Protein AF-A0A0L0FPA8-F1 (afdb_monomer)

Secondary structure (DSSP, 8-state):
---HHHHHHHHHHHHHHH--STTHHHHHHHHHHHHHHHHHHHHHHHTT---HHHHHHTTSS-HHHHHHHHH--S-HHHHHHHHHHHHHHHHHHHHHTT-TT----HHHHHHHHHHHHHHHHHHHHHHHSPPPHHHHHHHHHHHHHHHHHHHHHGGG--S-TTSHHHHHHHHHHHHHHHHHHHHHHHHHH-TTSSSTTS--HHHHHHHHHHHHHHHHSGGG-GGG------SS-HHHHHHH-HHHHHHHHHHHHHHHHHHHGGG----HHHHTTSSHHHHHHHTTT--THHHHHHHHHHTS--PPPTTS-TTSS-----------PPPPP--PPP---------

Structure (mmCIF, N/CA/C/O backbone):
data_AF-A0A0L0FPA8-F1
#
_entry.id   AF-A0A0L0FPA8-F1
#
loop_
_atom_site.group_PDB
_atom_site.id
_atom_site.type_symbol
_atom_site.label_atom_id
_atom_site.label_alt_id
_atom_site.label_comp_id
_atom_site.label_asym_id
_atom_site.label_entity_id
_atom_site.label_seq_id
_atom_site.pdbx_PDB_ins_code
_atom_site.Cartn_x
_atom_site.Cartn_y
_atom_site.Cartn_z
_atom_site.occupancy
_atom_site.B_iso_or_equiv
_atom_site.auth_seq_id
_atom_site.auth_comp_id
_atom_site.auth_asym_id
_atom_site.auth_atom_id
_atom_site.pdbx_PDB_model_num
ATOM 1 N N . MET A 1 1 ? 8.317 3.347 2.976 1.00 49.97 1 MET A N 1
ATOM 2 C CA . MET A 1 1 ? 6.950 3.701 2.519 1.00 49.97 1 MET A CA 1
ATOM 3 C C . MET A 1 1 ? 5.933 2.560 2.682 1.00 49.97 1 MET A C 1
ATOM 5 O O . MET A 1 1 ? 4.749 2.847 2.757 1.00 49.97 1 MET A O 1
ATOM 9 N N . ILE A 1 2 ? 6.355 1.293 2.825 1.00 58.88 2 ILE A N 1
ATOM 10 C CA . ILE A 1 2 ? 5.462 0.113 2.767 1.00 58.88 2 ILE A CA 1
ATOM 11 C C . ILE A 1 2 ? 5.045 -0.418 4.158 1.00 58.88 2 ILE A C 1
ATOM 13 O O . ILE A 1 2 ? 4.748 -1.592 4.326 1.00 58.88 2 ILE A O 1
ATOM 17 N N . SER A 1 3 ? 5.007 0.425 5.194 1.00 83.12 3 SER A N 1
ATOM 18 C CA . SER A 1 3 ? 4.620 -0.032 6.542 1.00 83.12 3 SER A CA 1
ATOM 19 C C . SER A 1 3 ? 3.149 0.218 6.887 1.00 83.12 3 SER A C 1
ATOM 21 O O . SER A 1 3 ? 2.840 0.382 8.062 1.00 83.12 3 SER A O 1
ATOM 23 N N . MET A 1 4 ? 2.232 0.267 5.905 1.00 92.88 4 MET A N 1
ATOM 24 C CA . MET A 1 4 ? 0.793 0.350 6.224 1.00 92.88 4 MET A CA 1
ATOM 25 C C . MET A 1 4 ? 0.360 -0.854 7.064 1.00 92.88 4 MET A C 1
ATOM 27 O O . MET A 1 4 ? -0.227 -0.654 8.122 1.00 92.88 4 MET A O 1
ATOM 31 N N . GLY A 1 5 ? 0.761 -2.070 6.670 1.00 93.62 5 GLY A N 1
ATOM 32 C CA . GLY A 1 5 ? 0.460 -3.282 7.436 1.00 93.62 5 GLY A CA 1
ATOM 33 C C . GLY A 1 5 ? 1.015 -3.244 8.862 1.00 93.62 5 GLY A C 1
ATOM 34 O O . GLY A 1 5 ? 0.281 -3.481 9.813 1.00 93.62 5 GLY A O 1
ATOM 35 N N . GLY A 1 6 ? 2.266 -2.804 9.036 1.00 95.44 6 GLY A N 1
ATOM 36 C CA . GLY A 1 6 ? 2.850 -2.597 10.368 1.00 95.44 6 GLY A CA 1
ATOM 37 C C . GLY A 1 6 ? 2.068 -1.593 11.225 1.00 95.44 6 GLY A C 1
ATOM 38 O O . GLY A 1 6 ? 1.882 -1.813 12.416 1.00 95.44 6 GLY A O 1
ATOM 39 N N . THR A 1 7 ? 1.548 -0.513 10.631 1.00 96.31 7 THR A N 1
ATOM 40 C CA . THR A 1 7 ? 0.701 0.441 11.362 1.00 96.31 7 THR A CA 1
ATOM 41 C C . THR A 1 7 ? -0.650 -0.170 11.752 1.00 96.31 7 THR A C 1
ATOM 43 O O . THR A 1 7 ? -1.080 0.055 12.877 1.00 96.31 7 THR A O 1
ATOM 46 N N . VAL A 1 8 ? -1.284 -0.989 10.900 1.00 96.94 8 VAL A N 1
ATOM 47 C CA . VAL A 1 8 ? -2.518 -1.725 11.261 1.00 96.94 8 VAL A CA 1
ATOM 48 C C . VAL A 1 8 ? -2.277 -2.664 12.439 1.00 96.94 8 VAL A C 1
ATOM 50 O O . VAL A 1 8 ? -3.069 -2.691 13.379 1.00 96.94 8 VAL A O 1
ATOM 53 N N . ILE A 1 9 ? -1.171 -3.406 12.408 1.00 96.56 9 ILE A N 1
ATOM 54 C CA . ILE A 1 9 ? -0.771 -4.329 13.475 1.00 96.56 9 ILE A CA 1
ATOM 55 C C . ILE A 1 9 ? -0.576 -3.565 14.786 1.00 96.56 9 ILE A C 1
ATOM 57 O O . ILE A 1 9 ? -1.115 -3.968 15.811 1.00 96.56 9 ILE A O 1
ATOM 61 N N . ASN A 1 10 ? 0.118 -2.426 14.750 1.00 95.75 10 ASN A N 1
ATOM 62 C CA . ASN A 1 10 ? 0.335 -1.603 15.938 1.00 95.75 10 ASN A CA 1
ATOM 63 C C . ASN A 1 10 ? -0.971 -1.017 16.492 1.00 95.75 10 ASN A C 1
ATOM 65 O O . ASN A 1 10 ? -1.177 -1.072 17.699 1.00 95.75 10 ASN A O 1
ATOM 69 N N . ILE A 1 11 ? -1.862 -0.510 15.629 1.00 96.06 11 ILE A N 1
ATOM 70 C CA . ILE A 1 11 ? -3.200 -0.043 16.037 1.00 96.06 11 ILE A CA 1
ATOM 71 C C . ILE A 1 11 ? -3.960 -1.185 16.714 1.00 96.06 11 ILE A C 1
ATOM 73 O O . ILE A 1 11 ? -4.499 -1.009 17.800 1.00 96.06 11 ILE A O 1
ATOM 77 N N . THR A 1 12 ? -3.961 -2.370 16.101 1.00 95.81 12 THR A N 1
ATOM 78 C CA . THR A 1 12 ? -4.667 -3.546 16.625 1.00 95.81 12 THR A CA 1
ATOM 79 C C . THR A 1 12 ? -4.128 -3.947 17.998 1.00 95.81 12 THR A C 1
ATOM 81 O O . THR A 1 12 ? -4.903 -4.096 18.939 1.00 95.81 12 THR A O 1
ATOM 84 N N . SER A 1 13 ? -2.804 -4.050 18.141 1.00 94.00 13 SER A N 1
ATOM 85 C CA . SER A 1 13 ? -2.144 -4.348 19.416 1.00 94.00 13 SER A CA 1
ATOM 86 C C . SER A 1 13 ? -2.478 -3.319 20.494 1.00 94.00 13 SER A C 1
ATOM 88 O O . SER A 1 13 ? -2.768 -3.693 21.630 1.00 94.00 13 SER A O 1
ATOM 90 N N . LEU A 1 14 ? -2.480 -2.030 20.140 1.00 93.31 14 LEU A N 1
ATOM 91 C CA . LEU A 1 14 ? -2.797 -0.952 21.070 1.00 93.31 14 LEU A CA 1
ATOM 92 C C . LEU A 1 14 ? -4.265 -1.012 21.511 1.00 93.31 14 LEU A C 1
ATOM 94 O O . LEU A 1 14 ? -4.542 -0.914 22.702 1.00 93.31 14 LEU A O 1
ATOM 98 N N . CYS A 1 15 ? -5.202 -1.263 20.593 1.00 93.19 15 CYS A N 1
ATOM 99 C CA . CYS A 1 15 ? -6.617 -1.446 20.922 1.00 93.19 15 CYS A CA 1
ATOM 100 C C . CYS A 1 15 ? -6.850 -2.665 21.825 1.00 93.19 15 CYS A C 1
ATOM 102 O O . CYS A 1 15 ? -7.595 -2.567 22.794 1.00 93.19 15 CYS A O 1
ATOM 104 N N . VAL A 1 16 ? -6.192 -3.798 21.559 1.00 92.56 16 VAL A N 1
ATOM 105 C CA . VAL A 1 16 ? -6.283 -4.999 22.413 1.00 92.56 16 VAL A CA 1
ATOM 106 C C . VAL A 1 16 ? -5.724 -4.730 23.816 1.00 92.56 16 VAL A C 1
ATOM 108 O O . VAL A 1 16 ? -6.258 -5.227 24.805 1.00 92.56 16 VAL A O 1
ATOM 111 N N . ALA A 1 17 ? -4.665 -3.927 23.935 1.00 89.56 17 ALA A N 1
ATOM 112 C CA . ALA A 1 17 ? -4.074 -3.592 25.228 1.00 89.56 17 ALA A CA 1
ATOM 113 C C . ALA A 1 17 ? -4.899 -2.566 26.027 1.00 89.56 17 ALA A C 1
ATOM 115 O O . ALA A 1 17 ? -4.977 -2.668 27.255 1.00 89.56 17 ALA A O 1
ATOM 116 N N . THR A 1 18 ? -5.499 -1.587 25.344 1.00 88.69 18 THR A N 1
ATOM 117 C CA . THR A 1 18 ? -6.143 -0.424 25.975 1.00 88.69 18 THR A CA 1
ATOM 118 C C . THR A 1 18 ? -7.647 -0.587 26.170 1.00 88.69 18 THR A C 1
ATOM 120 O O . THR A 1 18 ? -8.176 -0.104 27.170 1.00 88.69 18 THR A O 1
ATOM 123 N N . PHE A 1 19 ? -8.360 -1.277 25.274 1.00 90.00 19 PHE A N 1
ATOM 124 C CA . PHE A 1 19 ? -9.811 -1.420 25.389 1.00 90.00 19 PHE A CA 1
ATOM 125 C C . PHE A 1 19 ? -10.193 -2.312 26.583 1.00 90.00 19 PHE A C 1
ATOM 127 O O . PHE A 1 19 ? -9.605 -3.363 26.838 1.00 90.00 19 PHE A O 1
ATOM 134 N N . ARG A 1 20 ? -11.211 -1.879 27.333 1.00 87.25 20 ARG A N 1
ATOM 135 C CA . ARG A 1 20 ? -11.719 -2.504 28.567 1.00 87.25 20 ARG A CA 1
ATOM 136 C C . ARG A 1 20 ? -13.235 -2.678 28.493 1.00 87.25 20 ARG A C 1
ATOM 138 O O . ARG A 1 20 ? -13.907 -2.012 27.711 1.00 87.25 20 ARG A O 1
ATOM 145 N N . GLY A 1 21 ? -13.763 -3.583 29.312 1.00 87.62 21 GLY A N 1
ATOM 146 C CA . GLY A 1 21 ? -15.192 -3.884 29.387 1.00 87.62 21 GLY A CA 1
ATOM 147 C C . GLY A 1 21 ? -15.636 -5.063 28.508 1.00 87.62 21 GLY A C 1
ATOM 148 O O . GLY A 1 21 ? -14.842 -5.634 27.757 1.00 87.62 21 GLY A O 1
ATOM 149 N N . PRO A 1 22 ? -16.925 -5.444 28.582 1.00 88.88 22 PRO A N 1
ATOM 150 C CA . PRO A 1 22 ? -17.447 -6.654 27.937 1.00 88.88 22 PRO A CA 1
ATOM 151 C C . PRO A 1 22 ? -17.393 -6.600 26.403 1.00 88.88 22 PRO A C 1
ATOM 153 O O . PRO A 1 22 ? -17.377 -7.637 25.747 1.00 88.88 22 PRO A O 1
ATOM 156 N N . LYS A 1 23 ? -17.343 -5.394 25.822 1.00 92.75 23 LYS A N 1
ATOM 157 C CA . LYS A 1 23 ? -17.288 -5.167 24.371 1.00 92.75 23 LYS A CA 1
ATOM 158 C C . LYS A 1 23 ? -15.877 -4.897 23.837 1.00 92.75 23 LYS A C 1
ATOM 160 O O . LYS A 1 23 ? -15.725 -4.744 22.628 1.00 92.75 23 LYS A O 1
ATOM 165 N N . ALA A 1 24 ? -14.850 -4.872 24.692 1.00 90.50 24 ALA A N 1
ATOM 166 C CA . ALA A 1 24 ? -13.485 -4.505 24.305 1.00 90.50 24 ALA A CA 1
ATOM 167 C C . ALA A 1 24 ? -12.956 -5.327 23.124 1.00 90.50 24 ALA A C 1
ATOM 169 O O . ALA A 1 24 ? -12.483 -4.764 22.139 1.00 90.50 24 ALA A O 1
ATOM 170 N N . ASN A 1 25 ? -13.111 -6.653 23.188 1.00 91.75 25 ASN A N 1
ATOM 171 C CA . ASN A 1 25 ? -12.638 -7.541 22.129 1.00 91.75 25 ASN A CA 1
ATOM 172 C C . ASN A 1 25 ? -13.378 -7.288 20.803 1.00 91.75 25 ASN A C 1
ATOM 174 O O . ASN A 1 25 ? -12.763 -7.187 19.746 1.00 91.75 25 ASN A O 1
ATOM 178 N N . ALA A 1 26 ? -14.698 -7.082 20.855 1.00 94.62 26 ALA A N 1
ATOM 179 C CA . ALA A 1 26 ? -15.481 -6.761 19.664 1.00 94.62 26 ALA A CA 1
ATOM 180 C C . ALA A 1 26 ? -15.024 -5.440 19.015 1.00 94.62 26 ALA A C 1
ATOM 182 O O . ALA A 1 26 ? -14.909 -5.370 17.792 1.00 94.62 26 ALA A O 1
ATOM 183 N N . ARG A 1 27 ? -14.703 -4.415 19.819 1.00 95.31 27 ARG A N 1
ATOM 184 C CA . ARG A 1 27 ? -14.172 -3.130 19.332 1.00 95.31 27 ARG A CA 1
ATOM 185 C C . ARG A 1 27 ? -12.763 -3.258 18.764 1.00 95.31 27 ARG A C 1
ATOM 187 O O . ARG A 1 27 ? -1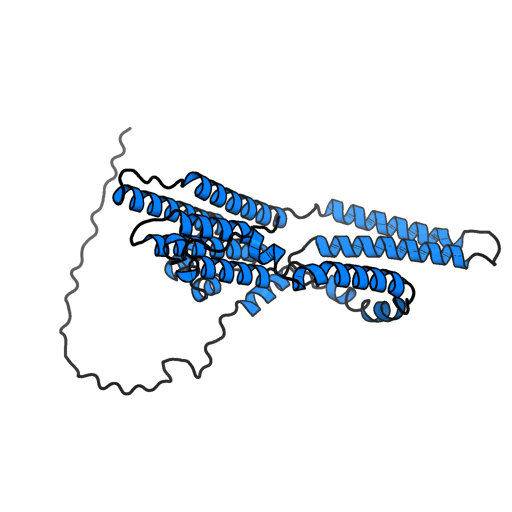2.489 -2.700 17.706 1.00 95.31 27 ARG A O 1
ATOM 194 N N . ALA A 1 28 ? -11.887 -4.025 19.409 1.00 94.88 28 ALA A N 1
ATOM 195 C CA . ALA A 1 28 ? -10.542 -4.284 18.901 1.00 94.88 28 ALA A CA 1
ATOM 196 C C . ALA A 1 28 ? -10.584 -5.053 17.567 1.00 94.88 28 ALA A C 1
ATOM 198 O O . ALA A 1 28 ? -9.903 -4.681 16.613 1.00 94.88 28 ALA A O 1
ATOM 199 N N . MET A 1 29 ? -11.460 -6.056 17.458 1.00 95.94 29 MET A N 1
ATOM 200 C CA . MET A 1 29 ? -11.703 -6.784 16.212 1.00 95.94 29 MET A CA 1
ATOM 201 C C . MET A 1 29 ? -12.271 -5.866 15.122 1.00 95.94 29 MET A C 1
ATOM 203 O O . MET A 1 29 ? -11.854 -5.941 13.969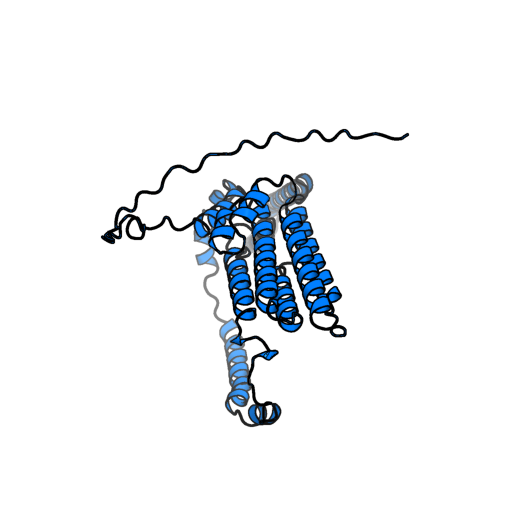 1.00 95.94 29 MET A O 1
ATOM 207 N N . GLN A 1 30 ? -13.197 -4.965 15.467 1.00 97.19 30 GLN A N 1
ATOM 208 C CA . GLN A 1 30 ? -13.737 -3.968 14.538 1.00 97.19 30 GLN A CA 1
ATOM 209 C C . GLN A 1 30 ? -12.640 -3.014 14.026 1.00 97.19 30 GLN A C 1
ATOM 211 O O . GLN A 1 30 ? -12.562 -2.761 12.824 1.00 97.19 30 GLN A O 1
ATOM 216 N N . MET A 1 31 ? -11.735 -2.568 14.903 1.00 97.44 31 MET A N 1
ATOM 217 C CA . MET A 1 31 ? -10.560 -1.771 14.527 1.00 97.44 31 MET A CA 1
ATOM 218 C C . MET A 1 31 ? -9.627 -2.528 13.576 1.00 97.44 31 MET A C 1
ATOM 220 O O . MET A 1 31 ? -9.222 -1.984 12.546 1.00 97.44 31 MET A O 1
ATOM 224 N N . ALA A 1 32 ? -9.328 -3.797 13.867 1.00 97.38 32 ALA A N 1
ATOM 225 C CA . ALA A 1 32 ? -8.522 -4.644 12.990 1.00 97.38 32 ALA A CA 1
ATOM 226 C C . ALA A 1 32 ? -9.178 -4.806 11.608 1.00 97.38 32 ALA A C 1
ATOM 228 O O . ALA A 1 32 ? -8.527 -4.628 10.577 1.00 97.38 32 ALA A O 1
ATOM 229 N N . ARG A 1 33 ? -10.485 -5.090 11.572 1.00 97.88 33 ARG A N 1
ATOM 230 C CA . ARG A 1 33 ? -11.279 -5.233 10.342 1.00 97.88 33 ARG A CA 1
ATOM 231 C C . ARG A 1 33 ? -11.195 -3.985 9.463 1.00 97.88 33 ARG A C 1
ATOM 233 O O . ARG A 1 33 ? -10.786 -4.088 8.305 1.00 97.88 33 ARG A O 1
ATOM 240 N N . TYR A 1 34 ? -11.476 -2.805 10.016 1.00 98.50 34 TYR A N 1
ATOM 241 C CA . TYR A 1 34 ? -11.412 -1.554 9.256 1.00 98.50 34 TYR A CA 1
ATOM 242 C C . TYR A 1 34 ? -9.982 -1.160 8.866 1.00 98.50 34 TYR A C 1
ATOM 244 O O . TYR A 1 34 ? -9.772 -0.659 7.761 1.00 98.50 34 TYR A O 1
ATOM 252 N N . GLY A 1 35 ? -8.976 -1.433 9.703 1.00 98.00 35 GLY A N 1
ATOM 253 C CA . GLY A 1 35 ? -7.570 -1.191 9.363 1.00 98.00 35 GLY A CA 1
ATOM 254 C C . GLY A 1 35 ? -7.107 -2.031 8.168 1.00 98.00 35 GLY A C 1
ATOM 255 O O . GLY A 1 35 ? -6.464 -1.518 7.243 1.00 98.00 35 GLY A O 1
ATOM 256 N N . ASN A 1 36 ? -7.500 -3.307 8.135 1.00 97.69 36 ASN A N 1
ATOM 257 C CA . ASN A 1 36 ? -7.238 -4.183 6.996 1.00 97.69 36 ASN A CA 1
ATOM 258 C C . ASN A 1 36 ? -8.021 -3.750 5.756 1.00 97.69 36 ASN A C 1
ATOM 260 O O . ASN A 1 36 ? -7.425 -3.648 4.682 1.00 97.69 36 ASN A O 1
ATOM 264 N N . ALA A 1 37 ? -9.312 -3.435 5.894 1.00 98.00 37 ALA A N 1
ATOM 265 C CA . ALA A 1 37 ? -10.143 -2.961 4.790 1.00 98.00 37 ALA A CA 1
ATOM 266 C C . ALA A 1 37 ? -9.577 -1.679 4.158 1.00 98.00 37 ALA A C 1
ATOM 268 O O . ALA A 1 37 ? -9.499 -1.576 2.936 1.00 98.00 37 ALA A O 1
ATOM 269 N N . LEU A 1 38 ? -9.111 -0.725 4.972 1.00 97.81 38 LEU A N 1
ATOM 270 C CA . LEU A 1 38 ? -8.466 0.506 4.506 1.00 97.81 38 LEU A CA 1
ATOM 271 C C . LEU A 1 38 ? -7.205 0.205 3.695 1.00 97.81 38 LEU A C 1
ATOM 273 O O . LEU A 1 38 ? -6.999 0.794 2.631 1.00 97.81 38 LEU A O 1
ATOM 277 N N . THR A 1 39 ? -6.375 -0.714 4.190 1.00 96.62 39 THR A N 1
ATOM 278 C CA . THR A 1 39 ? -5.130 -1.120 3.528 1.00 96.62 39 THR A CA 1
ATOM 279 C C . THR A 1 39 ? -5.429 -1.770 2.177 1.00 96.62 39 THR A C 1
ATOM 281 O O . THR A 1 39 ? -4.880 -1.336 1.165 1.00 96.62 39 THR A O 1
ATOM 284 N N . HIS A 1 40 ? -6.362 -2.726 2.127 1.00 96.19 40 HIS A N 1
ATOM 285 C CA . HIS A 1 40 ? -6.791 -3.360 0.877 1.00 96.19 40 HIS A CA 1
ATOM 286 C C . HIS A 1 40 ? -7.383 -2.339 -0.096 1.00 96.19 40 HIS A C 1
ATOM 288 O O . HIS A 1 40 ? -6.959 -2.270 -1.245 1.00 96.19 40 HIS A O 1
ATOM 294 N N . GLN A 1 41 ? -8.293 -1.478 0.367 1.00 96.69 41 GLN A N 1
ATOM 295 C CA . GLN A 1 41 ? -8.918 -0.454 -0.468 1.00 96.69 41 GLN A CA 1
ATOM 296 C C . GLN A 1 41 ? -7.896 0.541 -1.037 1.00 96.69 41 GLN A C 1
ATOM 298 O O . GLN A 1 41 ? -8.079 1.056 -2.143 1.00 96.69 41 GLN A O 1
ATOM 303 N N . CYS A 1 42 ? -6.819 0.824 -0.298 1.00 95.94 42 CYS A N 1
ATOM 304 C CA . CYS A 1 42 ? -5.717 1.643 -0.787 1.00 95.94 42 CYS A CA 1
ATOM 305 C C . CYS A 1 42 ? -5.020 0.967 -1.976 1.00 95.94 42 CYS A C 1
ATOM 307 O O . CYS A 1 42 ? -4.916 1.585 -3.036 1.00 95.94 42 CYS A O 1
ATOM 309 N N . PHE A 1 43 ? -4.634 -0.305 -1.844 1.00 94.38 43 PHE A N 1
ATOM 310 C CA . PHE A 1 43 ? -4.004 -1.060 -2.931 1.00 94.38 43 PHE A CA 1
ATOM 311 C C . PHE A 1 43 ? -4.945 -1.337 -4.104 1.00 94.38 43 PHE A C 1
ATOM 313 O O . PHE A 1 43 ? -4.516 -1.261 -5.248 1.00 94.38 43 PHE A O 1
ATOM 320 N N . TYR A 1 44 ? -6.234 -1.561 -3.863 1.00 93.12 44 TYR A N 1
ATOM 321 C CA . TYR A 1 44 ? -7.251 -1.683 -4.913 1.00 93.12 44 TYR A CA 1
ATOM 322 C C . TYR A 1 44 ? -7.391 -0.398 -5.720 1.00 93.12 44 TYR A C 1
ATOM 324 O O . TYR A 1 44 ? -7.364 -0.428 -6.948 1.00 93.12 44 TYR A O 1
ATOM 332 N N . SER A 1 45 ? -7.420 0.749 -5.034 1.00 92.88 45 SER A N 1
ATOM 333 C CA . SER A 1 45 ? -7.391 2.050 -5.701 1.00 92.88 45 SER A CA 1
ATOM 334 C C . SER A 1 45 ? -6.136 2.223 -6.559 1.00 92.88 45 SER A C 1
ATOM 336 O O . SER A 1 45 ? -6.226 2.864 -7.603 1.00 92.88 45 SER A O 1
ATOM 338 N N . ILE A 1 46 ? -4.999 1.662 -6.134 1.00 91.62 46 ILE A N 1
ATOM 339 C CA . ILE A 1 46 ? -3.744 1.706 -6.895 1.00 91.62 46 ILE A CA 1
ATOM 340 C C . ILE A 1 46 ? -3.772 0.752 -8.084 1.00 91.62 46 ILE A C 1
ATOM 342 O O . ILE A 1 46 ? -3.410 1.116 -9.193 1.00 91.62 46 ILE A O 1
ATOM 346 N N . SER A 1 47 ? -4.338 -0.428 -7.898 1.00 87.31 47 SER A N 1
ATOM 347 C CA . SER A 1 47 ? -4.486 -1.434 -8.951 1.00 87.31 47 SER A CA 1
ATOM 348 C C . SER A 1 47 ? -5.601 -1.098 -9.946 1.00 87.31 47 SER A C 1
ATOM 350 O O . SER A 1 47 ? -5.837 -1.858 -10.876 1.00 87.31 47 SER A O 1
ATOM 352 N N . LYS A 1 48 ? -6.346 -0.001 -9.725 1.00 86.50 48 LYS A N 1
ATOM 353 C CA . LYS A 1 48 ? -7.593 0.338 -10.435 1.00 86.50 48 LYS A CA 1
ATOM 354 C C . LYS A 1 48 ? -8.623 -0.805 -10.421 1.00 86.50 48 LYS A C 1
ATOM 356 O O . LYS A 1 48 ? -9.443 -0.920 -11.328 1.00 86.50 48 LYS A O 1
ATOM 361 N N . VAL A 1 49 ? -8.604 -1.619 -9.368 1.00 86.94 49 VAL A N 1
ATOM 362 C CA . VAL A 1 49 ? -9.573 -2.692 -9.126 1.00 86.94 49 VAL A CA 1
ATOM 363 C C . VAL A 1 49 ? -10.585 -2.217 -8.110 1.00 86.94 49 VAL A C 1
ATOM 365 O O . VAL A 1 49 ? -10.227 -1.584 -7.121 1.00 86.94 49 VAL A O 1
ATOM 368 N N . ASP A 1 50 ? -11.848 -2.567 -8.318 1.00 88.25 50 ASP A N 1
ATOM 369 C CA . ASP A 1 50 ? -12.879 -2.411 -7.302 1.00 88.25 50 ASP A CA 1
ATOM 370 C C . ASP A 1 50 ? -13.423 -3.792 -6.933 1.00 88.25 50 ASP A C 1
ATOM 372 O O . ASP A 1 50 ? -14.288 -4.329 -7.618 1.00 88.25 50 ASP A O 1
ATOM 376 N N . ASN A 1 51 ? -12.873 -4.398 -5.876 1.00 92.62 51 ASN A N 1
ATOM 377 C CA . ASN A 1 51 ? -13.295 -5.714 -5.388 1.00 92.62 51 ASN A CA 1
ATOM 378 C C . ASN A 1 51 ? -13.781 -5.623 -3.936 1.00 92.62 51 ASN A C 1
ATOM 380 O O . ASN A 1 51 ? -13.178 -6.151 -3.003 1.00 92.62 51 ASN A O 1
ATOM 384 N N . ILE A 1 52 ? -14.885 -4.899 -3.747 1.00 95.88 52 ILE A N 1
ATOM 385 C CA . ILE A 1 52 ? -15.541 -4.770 -2.439 1.00 95.88 52 ILE A CA 1
ATOM 386 C C . ILE A 1 52 ? -16.090 -6.124 -1.968 1.00 95.88 52 ILE A C 1
ATOM 388 O O . ILE A 1 52 ? -16.085 -6.400 -0.771 1.00 95.88 52 ILE A O 1
ATOM 392 N N . ASP A 1 53 ? -16.497 -6.991 -2.896 1.00 95.25 53 ASP A N 1
ATOM 393 C CA . ASP A 1 53 ? -17.014 -8.328 -2.595 1.00 95.25 53 ASP A CA 1
ATOM 394 C C . ASP A 1 53 ? -15.991 -9.206 -1.873 1.00 95.25 53 ASP A C 1
ATOM 396 O O . ASP A 1 53 ? -16.353 -9.928 -0.950 1.00 95.25 53 ASP A O 1
ATOM 400 N N . TYR A 1 54 ? -14.703 -9.092 -2.202 1.00 92.44 54 TYR A N 1
ATOM 401 C CA . TYR A 1 54 ? -13.652 -9.766 -1.442 1.00 92.44 54 TYR A CA 1
ATOM 402 C C . TYR A 1 54 ? -13.576 -9.286 0.010 1.00 92.44 54 TYR A C 1
ATOM 404 O O . TYR A 1 54 ? -13.433 -10.099 0.925 1.00 92.44 54 TYR A O 1
ATOM 412 N N . LEU A 1 55 ? -13.700 -7.973 0.237 1.00 95.56 55 LEU A N 1
ATOM 413 C CA . LEU A 1 55 ? -13.672 -7.404 1.588 1.00 95.56 55 LEU A CA 1
ATOM 414 C C . LEU A 1 55 ? -14.843 -7.915 2.431 1.00 95.56 55 LEU A C 1
ATOM 416 O O . LEU A 1 55 ? -14.661 -8.228 3.608 1.00 95.56 55 LEU A O 1
ATOM 420 N N . VAL A 1 56 ? -16.018 -8.032 1.813 1.00 95.94 56 VAL A N 1
ATOM 421 C CA . VAL A 1 56 ? -17.210 -8.630 2.423 1.00 95.94 56 VAL A CA 1
ATOM 422 C C . VAL A 1 56 ? -16.979 -10.118 2.698 1.00 95.94 56 VAL A C 1
ATOM 424 O O . VAL A 1 56 ? -17.136 -10.569 3.828 1.00 95.94 56 VAL A O 1
ATOM 427 N N . HIS A 1 57 ? -16.519 -10.878 1.702 1.00 93.56 57 HIS A N 1
ATOM 428 C CA . HIS A 1 57 ? -16.299 -12.322 1.810 1.00 93.56 57 HIS A CA 1
ATOM 429 C C . HIS A 1 57 ? -15.273 -12.696 2.891 1.00 93.56 57 HIS A C 1
ATOM 431 O O . HIS A 1 57 ? -15.438 -13.686 3.601 1.00 93.56 57 HIS A O 1
ATOM 437 N N . LYS A 1 58 ? -14.221 -11.887 3.063 1.00 91.81 58 LYS A N 1
ATOM 438 C CA . LYS A 1 58 ? -13.220 -12.051 4.130 1.00 91.81 58 LYS A CA 1
ATOM 439 C C . LYS A 1 58 ? -13.666 -11.492 5.483 1.00 91.81 58 LYS A C 1
ATOM 441 O O . LYS A 1 58 ? -12.854 -11.426 6.404 1.00 91.81 58 LYS A O 1
ATOM 446 N N . ASN A 1 59 ? -14.931 -11.093 5.618 1.00 95.00 59 ASN A N 1
ATOM 447 C CA . ASN A 1 59 ? -15.501 -10.479 6.814 1.00 95.00 59 ASN A CA 1
ATOM 448 C C . ASN A 1 59 ? -14.730 -9.233 7.284 1.00 95.00 59 ASN A C 1
ATOM 450 O O . ASN A 1 59 ? -14.751 -8.902 8.467 1.00 95.00 59 ASN A O 1
ATOM 454 N N . MET A 1 60 ? -14.043 -8.514 6.392 1.00 96.44 60 MET A N 1
ATOM 455 C CA . MET A 1 60 ? -13.383 -7.249 6.742 1.00 96.44 60 MET A CA 1
ATOM 456 C C . MET A 1 60 ? -14.395 -6.108 6.857 1.00 96.44 60 MET A C 1
ATOM 458 O O . MET A 1 60 ? -14.222 -5.211 7.671 1.00 96.44 60 MET A O 1
ATOM 462 N N . ILE A 1 61 ? -15.479 -6.178 6.091 1.00 97.75 61 ILE A N 1
ATOM 463 C CA . ILE A 1 61 ? -16.626 -5.266 6.151 1.00 97.75 61 ILE A CA 1
ATOM 464 C C . ILE A 1 61 ? -17.917 -6.084 6.075 1.00 97.75 61 ILE A C 1
ATOM 466 O O . ILE A 1 61 ? -17.890 -7.233 5.640 1.00 97.75 61 ILE A O 1
ATOM 470 N N . THR A 1 62 ? -19.028 -5.532 6.545 1.00 97.81 62 THR A N 1
ATOM 471 C CA . THR A 1 62 ? -20.356 -6.142 6.389 1.00 97.81 62 THR A CA 1
ATOM 472 C C . THR A 1 62 ? -20.925 -5.875 4.993 1.00 97.81 62 THR A C 1
ATOM 474 O O . THR A 1 62 ? -20.445 -4.995 4.273 1.00 97.81 62 THR A O 1
ATOM 477 N N . ASP A 1 63 ? -21.975 -6.602 4.601 1.00 97.94 63 ASP A N 1
ATOM 478 C CA . ASP A 1 63 ? -22.686 -6.355 3.338 1.00 97.94 63 ASP A CA 1
ATOM 479 C C . ASP A 1 63 ? -23.222 -4.918 3.242 1.00 97.94 63 ASP A C 1
ATOM 481 O O . ASP A 1 63 ? -23.109 -4.267 2.200 1.00 97.94 63 ASP A O 1
ATOM 485 N N . GLU A 1 64 ? -23.768 -4.403 4.346 1.00 98.25 64 GLU A N 1
ATOM 486 C CA . GLU A 1 64 ? -24.301 -3.041 4.449 1.00 98.25 64 GLU A CA 1
ATOM 487 C C . GLU A 1 64 ? -23.194 -1.995 4.261 1.00 98.25 64 GLU A C 1
ATOM 489 O O . GLU A 1 64 ? -23.326 -1.071 3.456 1.00 98.25 64 GLU A O 1
ATOM 494 N N . GLU A 1 65 ? -22.056 -2.178 4.937 1.00 98.31 65 GLU A N 1
ATOM 495 C CA . GLU A 1 65 ? -20.868 -1.336 4.771 1.00 98.31 65 GLU A CA 1
ATOM 496 C C . GLU A 1 65 ? -20.335 -1.398 3.335 1.00 98.31 65 GLU A C 1
ATOM 498 O O . GLU A 1 65 ? -19.970 -0.371 2.758 1.00 98.31 65 GLU A O 1
ATOM 503 N N . GLY A 1 66 ? -20.347 -2.582 2.717 1.00 97.94 66 GLY A N 1
ATOM 504 C CA . GLY A 1 66 ? -19.990 -2.768 1.314 1.00 97.94 66 GLY A CA 1
ATOM 505 C C . GLY A 1 66 ? -20.880 -1.955 0.373 1.00 97.94 66 GLY A C 1
ATOM 506 O O . GLY A 1 66 ? -20.376 -1.293 -0.538 1.00 97.94 66 GLY A O 1
ATOM 507 N N . GLN A 1 67 ? -22.195 -1.926 0.610 1.00 98.06 67 GLN A N 1
ATOM 508 C CA . GLN A 1 67 ? -23.120 -1.080 -0.152 1.00 98.06 67 GLN A CA 1
ATOM 509 C C . GLN A 1 67 ? -22.838 0.415 0.053 1.00 98.06 67 GLN A C 1
ATOM 511 O O . GLN A 1 67 ? -22.835 1.174 -0.921 1.00 98.06 67 GLN A O 1
ATOM 516 N N . LEU A 1 68 ? -22.535 0.843 1.283 1.00 98.19 68 LEU A N 1
ATOM 517 C CA . LEU A 1 68 ? -22.148 2.229 1.568 1.00 98.19 68 LEU A CA 1
ATOM 518 C C . LEU A 1 68 ? -20.872 2.626 0.818 1.00 98.19 68 LEU A C 1
ATOM 520 O O . LEU A 1 68 ? -20.839 3.686 0.192 1.00 98.19 68 LEU A O 1
ATOM 524 N N . ILE A 1 69 ? -19.850 1.764 0.809 1.00 97.81 69 ILE A N 1
ATOM 525 C CA . ILE A 1 69 ? -18.594 2.008 0.085 1.00 97.81 69 ILE A CA 1
ATOM 526 C C . ILE A 1 69 ? -18.835 2.107 -1.425 1.00 97.81 69 ILE A C 1
ATOM 528 O O . ILE A 1 69 ? -18.246 2.972 -2.075 1.00 97.81 69 ILE A O 1
ATOM 532 N N . ARG A 1 70 ? -19.697 1.254 -1.995 1.00 96.94 70 ARG A N 1
ATOM 533 C CA . ARG A 1 70 ? -20.050 1.300 -3.427 1.00 96.94 70 ARG A CA 1
ATOM 534 C C . ARG A 1 70 ? -20.756 2.601 -3.808 1.00 96.94 70 ARG A C 1
ATOM 536 O O . ARG A 1 70 ? -20.460 3.169 -4.854 1.00 96.94 70 ARG A O 1
ATOM 543 N N . ASN A 1 71 ? -21.652 3.089 -2.952 1.00 97.75 71 ASN A N 1
ATOM 544 C CA . ASN A 1 71 ? -22.423 4.309 -3.199 1.00 97.75 71 ASN A CA 1
ATOM 545 C C . ASN A 1 71 ? -21.632 5.599 -2.912 1.00 97.75 71 ASN A C 1
ATOM 547 O O . ASN A 1 71 ? -22.034 6.691 -3.328 1.00 97.75 71 ASN A O 1
ATOM 551 N N . PHE A 1 72 ? -20.507 5.503 -2.201 1.00 97.75 72 PHE A N 1
ATOM 552 C CA . PHE A 1 72 ? -19.709 6.657 -1.813 1.00 97.75 72 PHE A CA 1
ATOM 553 C C . PHE A 1 72 ? -18.914 7.234 -2.994 1.00 97.75 72 PHE A C 1
ATOM 555 O O . PHE A 1 72 ? -18.035 6.587 -3.556 1.00 97.75 72 PHE A O 1
ATOM 562 N N . ARG A 1 73 ? -19.176 8.502 -3.340 1.00 96.00 73 ARG A N 1
ATOM 563 C CA . ARG A 1 73 ? -18.504 9.206 -4.454 1.00 96.00 73 ARG A CA 1
ATOM 564 C C . ARG A 1 73 ? -17.096 9.722 -4.124 1.00 96.00 73 ARG A C 1
ATOM 566 O O . ARG A 1 73 ? -16.373 10.137 -5.025 1.00 96.00 73 ARG A O 1
ATOM 573 N N . GLY A 1 74 ? -16.723 9.765 -2.846 1.00 95.25 74 GLY A N 1
ATOM 574 C CA . GLY A 1 74 ? -15.431 10.290 -2.398 1.00 95.25 74 GLY A CA 1
ATOM 575 C C . GLY A 1 74 ? -14.308 9.246 -2.388 1.00 95.25 74 GLY A C 1
ATOM 576 O O . GLY A 1 74 ? -14.448 8.123 -2.868 1.00 95.25 74 GLY A O 1
ATOM 577 N N . LYS A 1 75 ? -13.169 9.598 -1.777 1.00 95.19 75 LYS A N 1
ATOM 578 C CA . LYS A 1 75 ? -12.081 8.637 -1.528 1.00 95.19 75 LYS A CA 1
ATOM 579 C C . LYS A 1 75 ? -12.548 7.584 -0.511 1.00 95.19 75 LYS A C 1
ATOM 581 O O . LYS A 1 75 ? -12.614 7.884 0.679 1.00 95.19 75 LYS A O 1
ATOM 586 N N . LYS A 1 76 ? -12.819 6.356 -0.965 1.00 97.06 76 LYS A N 1
ATOM 587 C CA . LYS A 1 76 ? -13.255 5.222 -0.121 1.00 97.06 76 LYS A CA 1
ATOM 588 C C . LYS A 1 76 ? -12.329 4.975 1.084 1.00 97.06 76 LYS A C 1
ATOM 590 O O . LYS A 1 76 ? -12.802 4.698 2.177 1.00 97.06 76 LYS A O 1
ATOM 595 N N . THR A 1 77 ? -11.019 5.177 0.924 1.00 97.06 77 THR A N 1
ATOM 596 C CA . THR A 1 77 ? -10.035 5.086 2.022 1.00 97.06 77 THR A CA 1
ATOM 597 C C . THR A 1 77 ? -10.283 6.091 3.150 1.00 97.06 77 THR A C 1
ATOM 599 O O . THR A 1 77 ? -10.083 5.752 4.312 1.00 97.06 77 THR A O 1
ATOM 602 N N . ASN A 1 78 ? -10.758 7.305 2.843 1.00 97.25 78 ASN A N 1
ATOM 603 C CA . ASN A 1 78 ? -11.106 8.294 3.868 1.00 97.25 78 ASN A CA 1
ATOM 604 C C . ASN A 1 78 ? -12.373 7.898 4.634 1.00 97.25 78 ASN A C 1
ATOM 606 O O . ASN A 1 78 ? -12.438 8.158 5.829 1.00 97.25 78 ASN A O 1
ATOM 610 N N . LEU A 1 79 ? -13.346 7.269 3.964 1.00 97.81 79 LEU A N 1
ATOM 611 C CA . LEU A 1 79 ? -14.568 6.777 4.606 1.00 97.81 79 LEU A CA 1
ATOM 612 C C . LEU A 1 79 ? -14.252 5.671 5.626 1.00 97.81 79 LEU A C 1
ATOM 614 O O . LEU A 1 79 ? -14.705 5.722 6.765 1.00 97.81 79 LEU A O 1
ATOM 618 N N . ILE A 1 80 ? -13.404 4.711 5.252 1.00 98.25 80 ILE A N 1
ATOM 619 C CA . ILE A 1 80 ? -12.987 3.646 6.176 1.00 98.25 80 ILE A CA 1
ATOM 620 C C . ILE A 1 80 ? -12.144 4.227 7.327 1.00 98.25 80 ILE A C 1
ATOM 622 O O . ILE A 1 80 ? -12.273 3.802 8.472 1.00 98.25 80 ILE A O 1
ATOM 626 N N . ALA A 1 81 ? -11.318 5.247 7.058 1.00 98.06 81 ALA A N 1
ATOM 627 C CA . ALA A 1 81 ? -10.567 5.940 8.106 1.00 98.06 81 ALA A CA 1
ATOM 628 C C . ALA A 1 81 ? -11.479 6.664 9.112 1.00 98.06 81 ALA A C 1
ATOM 630 O O . 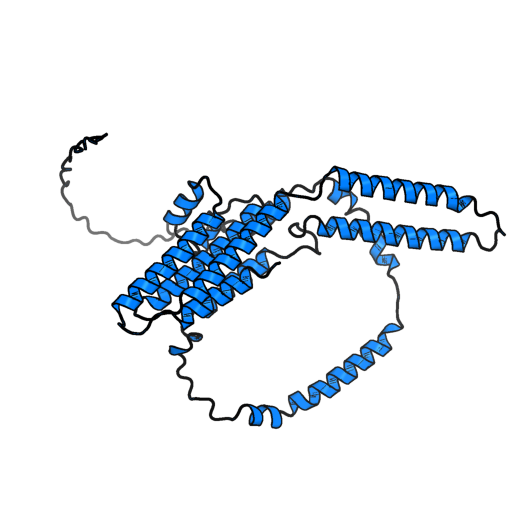ALA A 1 81 ? -11.162 6.674 10.299 1.00 98.06 81 ALA A O 1
ATOM 631 N N . SER A 1 82 ? -12.605 7.244 8.675 1.00 98.19 82 SER A N 1
ATOM 632 C CA . SER A 1 82 ? -13.594 7.789 9.616 1.00 98.19 82 SER A CA 1
ATOM 633 C C . SER A 1 82 ? -14.232 6.697 10.469 1.00 98.19 82 SER A C 1
ATOM 635 O O . SER A 1 82 ? -14.359 6.897 11.666 1.00 98.19 82 SER A O 1
ATOM 637 N N . TRP A 1 83 ? -14.514 5.512 9.916 1.00 98.44 83 TRP A N 1
ATOM 638 C CA . TRP A 1 83 ? -15.060 4.400 10.706 1.00 98.44 83 TRP A CA 1
ATOM 639 C C . TRP A 1 83 ? -14.090 3.885 11.778 1.00 98.44 83 TRP A C 1
ATOM 641 O O . TRP A 1 83 ? -14.525 3.484 12.858 1.00 98.44 83 TRP A O 1
ATOM 651 N N . LEU A 1 84 ? -12.777 3.934 11.521 1.00 98.00 84 LEU A N 1
ATOM 652 C CA . LEU A 1 84 ? -11.755 3.679 12.546 1.00 98.00 84 LEU A CA 1
ATOM 653 C C . LEU A 1 84 ? -11.834 4.698 13.691 1.00 98.00 84 LEU A C 1
ATOM 655 O O . LEU A 1 84 ? -11.822 4.310 14.856 1.00 98.00 84 LEU A O 1
ATOM 659 N N . LEU A 1 85 ? -11.938 5.990 13.368 1.00 98.00 85 LEU A N 1
ATOM 660 C CA . LEU A 1 85 ? -12.073 7.048 14.375 1.00 98.00 85 LEU A CA 1
ATOM 661 C C . LEU A 1 85 ? -13.383 6.908 15.162 1.00 98.00 85 LEU A C 1
ATOM 663 O O . LEU A 1 85 ? -13.363 6.969 16.387 1.00 98.00 85 LEU A O 1
ATOM 667 N N . ASP A 1 86 ? -14.495 6.633 14.479 1.00 98.00 86 ASP A N 1
ATOM 668 C CA . ASP A 1 86 ? -15.798 6.419 15.113 1.00 98.00 86 ASP A CA 1
ATOM 669 C C . ASP A 1 86 ? -15.760 5.214 16.065 1.00 98.00 86 ASP A C 1
ATOM 671 O O . ASP A 1 86 ? -16.300 5.271 17.167 1.00 98.00 86 ASP A O 1
ATOM 675 N N . THR A 1 87 ? -15.078 4.129 15.680 1.00 96.94 87 THR A N 1
ATOM 676 C CA . THR A 1 87 ? -14.917 2.940 16.536 1.00 96.94 87 THR A CA 1
ATOM 677 C C . THR A 1 87 ? -14.097 3.253 17.787 1.00 96.94 87 THR A C 1
ATOM 679 O O . THR A 1 87 ? -14.448 2.793 18.876 1.00 96.94 87 THR A O 1
ATOM 682 N N . LEU A 1 88 ? -13.034 4.051 17.649 1.00 96.44 88 LEU A N 1
ATOM 683 C CA . LEU A 1 88 ? -12.218 4.509 18.773 1.00 96.44 88 LEU A CA 1
ATOM 684 C C . LEU A 1 88 ? -13.029 5.388 19.738 1.00 96.44 88 LEU A C 1
ATOM 686 O O . LEU A 1 88 ? -12.984 5.168 20.947 1.00 96.44 88 LEU A O 1
ATOM 690 N N . GLU A 1 89 ? -13.820 6.329 19.220 1.00 95.94 89 GLU A N 1
ATOM 691 C CA . GLU A 1 89 ? -14.695 7.177 20.039 1.00 95.94 89 GLU A CA 1
ATOM 692 C C . GLU A 1 89 ? -15.797 6.370 20.735 1.00 95.94 89 GLU A C 1
ATOM 694 O O . GLU A 1 89 ? -16.059 6.571 21.922 1.00 95.94 89 GLU A O 1
ATOM 699 N N . MET A 1 90 ? -16.409 5.399 20.045 1.00 95.06 90 MET A N 1
ATOM 700 C CA . MET A 1 90 ? -17.375 4.487 20.665 1.00 95.06 90 MET A CA 1
ATOM 701 C C . MET A 1 90 ? -16.746 3.694 21.814 1.00 95.06 90 MET A C 1
ATOM 703 O O . MET A 1 90 ? -17.358 3.585 22.875 1.00 95.06 90 MET A O 1
ATOM 707 N N . ALA A 1 91 ? -15.531 3.168 21.631 1.00 93.88 91 ALA A N 1
ATOM 708 C CA . ALA A 1 91 ? -14.815 2.452 22.685 1.00 93.88 91 ALA A CA 1
ATOM 709 C C . ALA A 1 91 ? -14.508 3.368 23.883 1.00 93.88 91 ALA A C 1
ATOM 711 O O . ALA A 1 91 ? -14.737 2.978 25.027 1.00 93.88 91 ALA A O 1
ATOM 712 N N . ARG A 1 92 ? -14.081 4.611 23.623 1.00 92.44 92 ARG A N 1
ATOM 713 C CA . ARG A 1 92 ? -13.822 5.623 24.657 1.00 92.44 92 ARG A CA 1
ATOM 714 C C . ARG A 1 92 ? -15.076 5.941 25.474 1.00 92.44 92 ARG A C 1
ATOM 716 O O . ARG A 1 92 ? -15.020 5.950 26.701 1.00 92.44 92 ARG A O 1
ATOM 723 N N . HIS A 1 93 ? -16.216 6.152 24.815 1.00 92.06 93 HIS A N 1
ATOM 724 C CA . HIS A 1 93 ? -17.495 6.392 25.490 1.00 92.06 93 HIS A CA 1
ATOM 725 C C . HIS A 1 93 ? -17.965 5.185 26.313 1.00 92.06 93 HIS A C 1
ATOM 727 O O . HIS A 1 93 ? -18.455 5.360 27.427 1.00 92.06 93 HIS A O 1
ATOM 733 N N . GLU A 1 94 ? -17.801 3.965 25.792 1.00 90.62 94 GLU A N 1
ATOM 734 C CA . GLU A 1 94 ? -18.146 2.731 26.511 1.00 90.62 94 GLU A CA 1
ATOM 735 C C . GLU A 1 94 ? -17.288 2.537 27.773 1.00 90.62 94 GLU A C 1
ATOM 737 O O . GLU A 1 94 ? -17.791 2.037 28.776 1.00 90.62 94 GLU A O 1
ATOM 742 N N . GLN A 1 95 ? -16.023 2.965 27.753 1.00 85.81 95 GLN A N 1
ATOM 743 C CA . GLN A 1 95 ? -15.129 2.894 28.912 1.00 85.81 95 GLN A CA 1
ATOM 744 C C . GLN A 1 95 ? -15.408 3.965 29.953 1.00 85.81 95 GLN A C 1
ATOM 746 O O . GLN A 1 95 ? -15.471 3.636 31.132 1.00 85.81 95 GLN A O 1
ATOM 751 N N . MET A 1 96 ? -15.644 5.209 29.530 1.00 83.19 96 MET A N 1
ATOM 752 C CA . MET A 1 96 ? -16.063 6.279 30.442 1.00 83.19 96 MET A CA 1
ATOM 753 C C . MET A 1 96 ? -17.345 5.908 31.197 1.00 83.19 96 MET A C 1
ATOM 755 O O . MET A 1 96 ? -17.511 6.278 32.350 1.00 83.19 96 MET A O 1
ATOM 759 N N . ALA A 1 97 ? -18.245 5.151 30.564 1.00 81.69 97 ALA A N 1
ATOM 760 C CA . ALA A 1 97 ? -19.451 4.651 31.217 1.00 81.69 97 ALA A CA 1
ATOM 761 C C . ALA A 1 97 ? -19.200 3.471 32.177 1.00 81.69 97 ALA A C 1
ATOM 763 O O . ALA A 1 97 ? -20.053 3.184 33.016 1.00 81.69 97 ALA A O 1
ATOM 764 N N . ALA A 1 98 ? -18.084 2.752 32.028 1.00 82.88 98 ALA A N 1
ATOM 765 C CA . ALA A 1 98 ? -17.770 1.555 32.804 1.00 82.88 98 ALA A CA 1
ATOM 766 C C . ALA A 1 98 ? -16.842 1.827 33.997 1.00 82.88 98 ALA A C 1
ATOM 768 O O . ALA A 1 98 ? -16.930 1.110 34.992 1.00 82.88 98 ALA A O 1
ATOM 769 N N . ASP A 1 99 ? -15.952 2.816 33.895 1.00 75.19 99 ASP A N 1
ATOM 770 C CA . ASP A 1 99 ? -14.927 3.093 34.900 1.00 75.19 99 ASP A CA 1
ATOM 771 C C . ASP A 1 99 ? -14.620 4.601 34.953 1.00 75.19 99 ASP A C 1
ATOM 773 O O . ASP A 1 99 ? -14.034 5.158 34.023 1.00 75.19 99 ASP A O 1
ATOM 777 N N . ASP A 1 100 ? -15.017 5.265 36.044 1.00 67.25 100 ASP A N 1
ATOM 778 C CA . ASP A 1 100 ? -14.990 6.734 36.200 1.00 67.25 100 ASP A CA 1
ATOM 779 C C . ASP A 1 100 ? -13.557 7.323 36.190 1.00 67.25 100 ASP A C 1
ATOM 781 O O . ASP A 1 100 ? -13.381 8.533 36.072 1.00 67.25 100 ASP A O 1
ATOM 785 N N . ASN A 1 101 ? -12.516 6.481 36.289 1.00 67.94 101 ASN A N 1
ATOM 786 C CA . ASN A 1 101 ? -11.112 6.907 36.386 1.00 67.94 101 ASN A CA 1
ATOM 787 C C . ASN A 1 101 ? -10.140 6.228 35.401 1.00 67.94 101 ASN A C 1
ATOM 789 O O . ASN A 1 101 ? -8.953 6.562 35.404 1.00 67.94 101 ASN A O 1
ATOM 793 N N . CYS A 1 102 ? -10.587 5.301 34.547 1.00 59.88 102 CYS A N 1
ATOM 794 C CA . CYS A 1 102 ? -9.705 4.622 33.589 1.00 59.88 102 CYS A CA 1
ATOM 795 C C . CYS A 1 102 ? -9.853 5.233 32.188 1.00 59.88 102 CYS A C 1
ATOM 797 O O . CYS A 1 102 ? -10.458 4.656 31.284 1.00 59.88 102 CYS A O 1
ATOM 799 N N . GLY A 1 103 ? -9.314 6.441 32.007 1.00 64.50 103 GLY A N 1
ATOM 800 C CA . GLY A 1 103 ? -9.226 7.060 30.688 1.00 64.50 103 GLY A CA 1
ATOM 801 C C . GLY A 1 103 ? -8.272 6.268 29.795 1.00 64.50 103 GLY A C 1
ATOM 802 O O . GLY A 1 103 ? -7.083 6.179 30.092 1.00 64.50 103 GLY A O 1
ATOM 803 N N . VAL A 1 104 ? -8.769 5.696 28.698 1.00 66.94 104 VAL A N 1
ATOM 804 C CA . VAL A 1 104 ? -7.883 5.192 27.643 1.00 66.94 104 VAL A CA 1
ATOM 805 C C . VAL A 1 104 ? -7.163 6.355 27.000 1.00 66.94 104 VAL A C 1
ATOM 807 O O . VAL A 1 104 ? -7.794 7.333 26.592 1.00 66.94 104 VAL A O 1
ATOM 810 N N . ASP A 1 105 ? -5.847 6.208 26.864 1.00 80.44 105 ASP A N 1
ATOM 811 C CA . ASP A 1 105 ? -5.050 7.081 26.020 1.00 80.44 105 ASP A CA 1
ATOM 812 C C . ASP A 1 105 ? -5.390 6.818 24.543 1.00 80.44 105 ASP A C 1
ATOM 814 O O . ASP A 1 105 ? -4.739 6.069 23.811 1.00 80.44 105 ASP A O 1
ATOM 818 N N . ALA A 1 106 ? -6.514 7.391 24.116 1.00 88.69 106 ALA A N 1
ATOM 819 C CA . ALA A 1 106 ? -6.990 7.317 22.745 1.00 88.69 106 ALA A CA 1
ATOM 820 C C . ALA A 1 106 ? -6.121 8.167 21.807 1.00 88.69 106 ALA A C 1
ATOM 822 O O . ALA A 1 106 ? -6.206 7.995 20.590 1.00 88.69 106 ALA A O 1
ATOM 823 N N . GLN A 1 107 ? -5.284 9.062 22.344 1.00 92.75 107 GLN A N 1
ATOM 824 C CA . GLN A 1 107 ? -4.495 9.998 21.555 1.00 92.75 107 GLN A CA 1
ATOM 825 C C . GLN A 1 107 ? -3.456 9.260 20.709 1.00 92.75 107 GLN A C 1
ATOM 827 O O . GLN A 1 107 ? -3.381 9.499 19.503 1.00 92.75 107 GLN A O 1
ATOM 832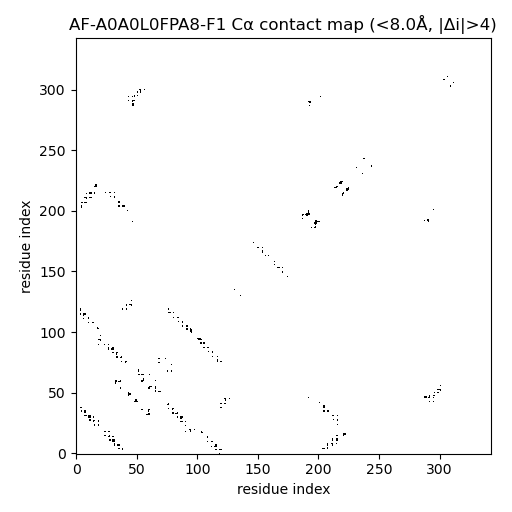 N N . GLU A 1 108 ? -2.731 8.305 21.297 1.00 92.94 108 GLU A N 1
ATOM 833 C CA . GLU A 1 108 ? -1.756 7.487 20.564 1.00 92.94 108 GLU A CA 1
ATOM 834 C C . GLU A 1 108 ? -2.422 6.680 19.438 1.00 92.94 108 GLU A C 1
ATOM 836 O O . GLU A 1 108 ? -1.937 6.624 18.303 1.00 92.94 108 GLU A O 1
ATOM 841 N N . THR A 1 109 ? -3.588 6.087 19.722 1.00 94.19 109 THR A N 1
ATOM 842 C CA . THR A 1 109 ? -4.339 5.315 18.720 1.00 94.19 109 THR A CA 1
ATOM 843 C C . THR A 1 109 ? -4.825 6.223 17.589 1.00 94.19 109 THR A C 1
ATOM 845 O O . THR A 1 109 ? -4.704 5.875 16.412 1.00 94.19 109 THR A O 1
ATOM 848 N N . MET A 1 110 ? -5.333 7.410 17.924 1.00 96.75 110 MET A N 1
ATOM 849 C CA . MET A 1 110 ? -5.793 8.413 16.965 1.00 96.75 110 MET A CA 1
ATOM 850 C C . MET A 1 110 ? -4.653 8.900 16.061 1.00 96.75 110 MET A C 1
ATOM 852 O O . MET A 1 110 ? -4.826 8.981 14.841 1.00 96.75 110 MET A O 1
ATOM 856 N N . GLU A 1 111 ? -3.474 9.169 16.626 1.00 96.62 111 GLU A N 1
ATOM 857 C CA . GLU A 1 111 ? -2.285 9.553 15.862 1.00 96.62 111 GLU A CA 1
ATOM 858 C C . GLU A 1 111 ? -1.904 8.461 14.857 1.00 96.62 111 GLU A C 1
ATOM 860 O O . GLU A 1 111 ? -1.691 8.740 13.673 1.00 96.62 111 GLU A O 1
ATOM 865 N N . MET A 1 112 ? -1.925 7.196 15.279 1.00 96.12 112 MET A N 1
ATOM 866 C CA . MET A 1 112 ? -1.645 6.066 14.394 1.00 96.12 112 MET A CA 1
ATOM 867 C C . MET A 1 112 ? -2.673 5.931 13.261 1.00 96.12 112 MET A C 1
ATOM 869 O O . MET A 1 112 ? -2.289 5.633 12.122 1.00 96.12 112 MET A O 1
ATOM 873 N N . ILE A 1 113 ? -3.955 6.219 13.522 1.00 97.38 113 ILE A N 1
ATOM 874 C CA . ILE A 1 113 ? -5.005 6.275 12.488 1.00 97.38 113 ILE A CA 1
ATOM 875 C C . ILE A 1 113 ? -4.716 7.398 11.473 1.00 97.38 113 ILE A C 1
ATOM 877 O O . ILE A 1 113 ? -4.856 7.208 10.259 1.00 97.38 113 ILE A O 1
ATOM 881 N N . PHE A 1 114 ? -4.253 8.566 11.922 1.00 97.69 114 PHE A N 1
ATOM 882 C CA . PHE A 1 114 ? -3.850 9.632 11.003 1.00 97.69 114 PHE A CA 1
ATOM 883 C C . PHE A 1 114 ? -2.587 9.288 10.216 1.00 97.69 114 PHE A C 1
ATOM 885 O O . PHE A 1 114 ? -2.522 9.590 9.022 1.00 97.69 114 PHE A O 1
ATOM 892 N N . ILE A 1 115 ? -1.623 8.595 10.826 1.00 96.75 115 ILE A N 1
ATOM 893 C CA . ILE A 1 115 ? -0.419 8.115 10.142 1.00 96.75 115 ILE A CA 1
ATOM 894 C C . ILE A 1 115 ? -0.793 7.148 9.015 1.00 96.75 115 ILE A C 1
ATOM 896 O O . ILE A 1 115 ? -0.308 7.310 7.891 1.00 96.75 115 ILE A O 1
ATOM 900 N N . ILE A 1 116 ? -1.661 6.159 9.264 1.00 96.81 116 ILE A N 1
ATOM 901 C CA . ILE A 1 116 ? -2.074 5.221 8.207 1.00 96.81 116 ILE A CA 1
ATOM 902 C C . ILE A 1 116 ? -2.871 5.929 7.107 1.00 96.81 116 ILE A C 1
ATOM 904 O O . ILE A 1 116 ? -2.609 5.698 5.925 1.00 96.81 116 ILE A O 1
ATOM 908 N N . ARG A 1 117 ? -3.759 6.867 7.459 1.00 96.88 117 ARG A N 1
ATOM 909 C CA . ARG A 1 117 ? -4.487 7.692 6.483 1.00 96.88 117 ARG A CA 1
ATOM 910 C C . ARG A 1 117 ? -3.539 8.539 5.628 1.00 96.88 117 ARG A C 1
ATOM 912 O O . ARG A 1 117 ? -3.699 8.593 4.409 1.00 96.88 117 ARG A O 1
ATOM 919 N N . GLY A 1 118 ? -2.544 9.176 6.243 1.00 96.56 118 GLY A N 1
ATOM 920 C CA . GLY A 1 118 ? -1.530 9.973 5.553 1.00 96.56 118 GLY A CA 1
ATOM 921 C C . GLY A 1 118 ? -0.690 9.128 4.595 1.00 96.56 118 GLY A C 1
ATOM 922 O O . GLY A 1 118 ? -0.497 9.510 3.440 1.00 96.56 118 GLY A O 1
ATOM 923 N N . LYS A 1 119 ? -0.267 7.932 5.031 1.00 95.56 119 LYS A N 1
ATOM 924 C CA . LYS A 1 119 ? 0.426 6.955 4.174 1.00 95.56 119 LYS A CA 1
ATOM 925 C C . LYS A 1 119 ? -0.440 6.534 2.984 1.00 95.56 119 LYS A C 1
ATOM 927 O O . LYS A 1 119 ? 0.058 6.540 1.862 1.00 95.56 119 LYS A O 1
ATOM 932 N N . ALA A 1 120 ? -1.720 6.234 3.209 1.00 95.69 120 ALA A N 1
ATOM 933 C CA . ALA A 1 120 ? -2.649 5.851 2.150 1.00 95.69 120 ALA A CA 1
ATOM 934 C C . ALA A 1 120 ? -2.879 6.983 1.131 1.00 95.69 120 ALA A C 1
ATOM 936 O O . ALA A 1 120 ? -2.867 6.727 -0.073 1.00 95.69 120 ALA A O 1
ATOM 937 N N . SER A 1 121 ? -3.036 8.239 1.580 1.00 95.12 121 SER A N 1
ATOM 938 C CA . SER A 1 121 ? -3.179 9.383 0.660 1.00 95.12 121 SER A CA 1
ATOM 939 C C . SER A 1 121 ? -1.911 9.601 -0.156 1.00 95.12 121 SER A C 1
ATOM 941 O O . SER A 1 121 ? -1.999 9.730 -1.373 1.00 95.12 121 SER A O 1
ATOM 943 N N . LYS A 1 122 ? -0.735 9.559 0.486 1.00 94.75 122 LYS A N 1
ATOM 944 C CA . LYS A 1 122 ? 0.553 9.699 -0.203 1.00 94.75 122 LYS A CA 1
ATOM 945 C C . LYS A 1 122 ? 0.742 8.619 -1.267 1.00 94.75 122 LYS A C 1
ATOM 947 O O . LYS A 1 122 ? 1.222 8.914 -2.354 1.00 94.75 122 LYS A O 1
ATOM 952 N N . LEU A 1 123 ? 0.341 7.382 -0.974 1.00 93.25 123 LEU A N 1
ATOM 953 C CA . LEU A 1 123 ? 0.441 6.273 -1.920 1.00 93.25 123 LEU A CA 1
ATOM 954 C C . LEU A 1 123 ? -0.471 6.476 -3.142 1.00 93.25 123 LEU A C 1
ATOM 956 O O . LEU A 1 123 ? -0.030 6.319 -4.276 1.00 93.25 123 LEU A O 1
ATOM 960 N N . GLN A 1 124 ? -1.716 6.905 -2.916 1.00 92.44 124 GLN A N 1
ATOM 961 C CA . GLN A 1 124 ? -2.654 7.246 -3.991 1.00 92.44 124 GLN A CA 1
ATOM 962 C C . GLN A 1 124 ? -2.205 8.470 -4.804 1.00 92.44 124 GLN A C 1
ATOM 964 O O . GLN A 1 124 ? -2.456 8.542 -6.003 1.00 92.44 124 GLN A O 1
ATOM 969 N N . GLU A 1 125 ? -1.573 9.456 -4.168 1.00 92.50 125 GLU A N 1
ATOM 970 C CA . GLU A 1 125 ? -1.042 10.648 -4.839 1.00 92.50 125 GLU A CA 1
ATOM 971 C C . GLU A 1 125 ? 0.164 10.321 -5.714 1.00 92.50 125 GLU A C 1
ATOM 973 O O . GLU A 1 125 ? 0.218 10.785 -6.849 1.00 92.50 125 GLU A O 1
ATOM 978 N N . LEU A 1 126 ? 1.077 9.472 -5.232 1.00 90.38 126 LEU A N 1
ATOM 979 C CA . LEU A 1 126 ? 2.229 9.009 -6.011 1.00 90.38 126 LEU A CA 1
ATOM 980 C C . LEU A 1 126 ? 1.807 8.312 -7.302 1.00 90.38 126 LEU A C 1
ATOM 982 O O . LEU A 1 126 ? 2.412 8.529 -8.343 1.00 90.38 126 LEU A O 1
ATOM 986 N N . GLN A 1 127 ? 0.732 7.530 -7.255 1.00 89.25 127 GLN A N 1
ATOM 987 C CA . GLN A 1 127 ? 0.202 6.887 -8.451 1.00 89.25 127 GLN A CA 1
ATOM 988 C C . GLN A 1 127 ? -0.463 7.884 -9.419 1.00 89.25 127 GLN A C 1
ATOM 990 O O . GLN A 1 127 ? -0.414 7.714 -10.635 1.00 89.25 127 GLN A O 1
ATOM 995 N N . LYS A 1 128 ? -1.111 8.931 -8.896 1.00 89.25 128 LYS A N 1
ATOM 996 C CA . LYS A 1 128 ? -1.758 9.962 -9.725 1.00 89.25 128 LYS A CA 1
ATOM 997 C C . LYS A 1 128 ? -0.766 10.904 -10.392 1.00 89.25 128 LYS A C 1
ATOM 999 O O . LYS A 1 128 ? -1.115 11.517 -11.397 1.00 89.25 128 LYS A O 1
ATOM 1004 N N . LEU A 1 129 ? 0.418 11.052 -9.810 1.00 89.69 129 LEU A N 1
ATOM 1005 C CA . LEU A 1 129 ? 1.459 11.962 -10.262 1.00 89.69 129 LEU A CA 1
ATOM 1006 C C . LEU A 1 129 ? 2.688 11.156 -10.700 1.00 89.69 129 LEU A C 1
ATOM 1008 O O . LEU A 1 129 ? 3.716 11.202 -10.017 1.00 89.69 129 LEU A O 1
ATOM 1012 N N . PRO A 1 130 ? 2.602 10.413 -11.822 1.00 87.69 130 PRO A N 1
ATOM 1013 C CA . PRO A 1 130 ? 3.781 9.772 -12.379 1.00 87.69 130 PRO A CA 1
ATOM 1014 C C . PRO A 1 130 ? 4.829 10.834 -12.758 1.00 87.69 130 PRO A C 1
ATOM 1016 O O . PRO A 1 130 ? 4.486 12.010 -12.945 1.00 87.69 130 PRO A O 1
ATOM 1019 N N . PRO A 1 131 ? 6.109 10.442 -12.902 1.00 88.56 131 PRO A N 1
ATOM 1020 C CA . PRO A 1 131 ? 7.140 11.333 -13.416 1.00 88.56 131 PRO A CA 1
ATOM 1021 C C . PRO A 1 131 ? 6.675 12.027 -14.708 1.00 88.56 131 PRO A C 1
ATOM 1023 O O . PRO A 1 131 ? 6.040 11.378 -15.546 1.00 88.56 131 PRO A O 1
ATOM 1026 N N . PRO A 1 132 ? 6.975 13.326 -14.905 1.00 92.94 132 PRO A N 1
ATOM 1027 C CA . PRO A 1 132 ? 6.550 14.036 -16.103 1.00 92.94 132 PRO A CA 1
ATOM 1028 C C . PRO A 1 132 ? 6.995 13.306 -17.371 1.00 92.94 132 PRO A C 1
ATOM 1030 O O . PRO A 1 132 ? 8.172 12.983 -17.533 1.00 92.94 132 PRO A O 1
ATOM 1033 N N . LEU A 1 133 ? 6.062 13.093 -18.298 1.00 89.75 133 LEU A N 1
ATOM 1034 C CA . LEU A 1 133 ? 6.328 12.362 -19.539 1.00 89.75 133 LEU A CA 1
ATOM 1035 C C . LEU A 1 133 ? 7.480 12.990 -20.348 1.00 89.75 133 LEU A C 1
ATOM 1037 O O . LEU A 1 133 ? 8.305 12.286 -20.927 1.00 89.75 133 LEU A O 1
ATOM 1041 N N . SER A 1 134 ? 7.582 14.321 -20.336 1.00 95.38 134 SER A N 1
ATOM 1042 C CA . SER A 1 134 ? 8.678 15.058 -20.972 1.00 95.38 134 SER A CA 1
ATOM 1043 C C . SER A 1 134 ? 10.043 14.731 -20.367 1.00 95.38 134 SER A C 1
ATOM 1045 O O . SER A 1 134 ? 11.013 14.589 -21.107 1.00 95.38 134 SER A O 1
ATOM 1047 N N . TYR A 1 135 ? 10.122 14.570 -19.044 1.00 94.50 135 TYR A N 1
ATOM 1048 C CA . TYR A 1 135 ? 11.355 14.196 -18.354 1.00 94.50 135 TYR A CA 1
ATOM 1049 C C . TYR A 1 135 ? 11.805 12.792 -18.763 1.00 94.50 135 TYR A C 1
ATOM 1051 O O . TYR A 1 135 ? 12.968 12.586 -19.105 1.00 94.50 135 TYR A O 1
ATOM 1059 N N . TYR A 1 136 ? 10.864 11.848 -18.813 1.00 91.56 136 TYR A N 1
ATOM 1060 C CA . TYR A 1 136 ? 11.125 10.492 -19.284 1.00 91.56 136 TYR A CA 1
ATOM 1061 C C . TYR A 1 136 ? 11.654 10.476 -20.730 1.00 91.56 136 TYR A C 1
ATOM 1063 O O . TYR A 1 136 ? 12.724 9.924 -20.990 1.00 91.56 136 TYR A O 1
ATOM 1071 N N . HIS A 1 137 ? 10.972 11.146 -21.666 1.00 92.44 137 HIS A N 1
ATOM 1072 C CA . HIS A 1 137 ? 11.431 11.211 -23.057 1.00 92.44 137 HIS A CA 1
ATOM 1073 C C . HIS A 1 137 ? 12.780 11.911 -23.203 1.00 92.44 137 HIS A C 1
ATOM 1075 O O . HIS A 1 137 ? 13.612 11.462 -23.987 1.00 92.44 137 HIS A O 1
ATOM 1081 N N . PHE A 1 138 ? 13.020 12.978 -22.441 1.00 95.94 138 PHE A N 1
ATOM 1082 C CA . PHE A 1 138 ? 14.298 13.678 -22.450 1.00 95.94 138 PHE A CA 1
ATOM 1083 C C . PHE A 1 138 ? 15.456 12.750 -22.060 1.00 95.94 138 PHE A C 1
ATOM 1085 O O . PHE A 1 138 ? 16.463 12.707 -22.768 1.00 95.94 138 PHE A O 1
ATOM 1092 N N . LEU A 1 139 ? 15.304 11.964 -20.989 1.00 92.88 139 LEU A N 1
ATOM 1093 C CA . LEU A 1 139 ? 16.316 10.991 -20.566 1.00 92.88 139 LEU A CA 1
ATOM 1094 C C . LEU A 1 139 ? 16.553 9.916 -21.629 1.00 92.88 139 LEU A C 1
ATOM 1096 O O . LEU A 1 139 ? 17.698 9.643 -21.987 1.00 92.88 139 LEU A O 1
ATOM 1100 N N . VAL A 1 140 ? 15.472 9.348 -22.165 1.00 92.12 140 VAL A N 1
ATOM 1101 C CA . VAL A 1 140 ? 15.519 8.298 -23.188 1.00 92.12 140 VAL A CA 1
ATOM 1102 C C . VAL A 1 140 ? 16.229 8.791 -24.451 1.00 92.12 140 VAL A C 1
ATOM 1104 O O . VAL A 1 140 ? 17.178 8.159 -24.914 1.00 92.12 140 VAL A O 1
ATOM 1107 N N . VAL A 1 141 ? 15.826 9.946 -24.985 1.00 95.31 141 VAL A N 1
ATOM 1108 C CA . VAL A 1 141 ? 16.426 10.531 -26.193 1.00 95.31 141 VAL A CA 1
ATOM 1109 C C . VAL A 1 141 ? 17.894 10.877 -25.963 1.00 95.31 141 VAL A C 1
ATOM 1111 O O . VAL A 1 141 ? 18.727 10.565 -26.812 1.00 95.31 141 VAL A O 1
ATOM 1114 N N . THR A 1 142 ? 18.229 11.479 -24.820 1.00 95.81 142 THR A N 1
ATOM 1115 C CA . THR A 1 142 ? 19.613 11.850 -24.487 1.00 95.81 142 THR A CA 1
ATOM 1116 C C . THR A 1 142 ? 20.509 10.619 -24.437 1.00 95.81 142 THR A C 1
ATOM 1118 O O . THR A 1 142 ? 21.580 10.604 -25.044 1.00 95.81 142 THR A O 1
ATOM 1121 N N . LEU A 1 143 ? 20.054 9.561 -23.768 1.00 93.94 143 LEU A N 1
ATOM 1122 C CA . LEU A 1 143 ? 20.826 8.340 -23.605 1.00 93.94 143 LEU A CA 1
ATOM 1123 C C . LEU A 1 143 ? 21.004 7.585 -24.923 1.00 93.94 143 LEU A C 1
ATOM 1125 O O . LEU A 1 143 ? 22.126 7.214 -25.260 1.00 93.94 143 LEU A O 1
ATOM 1129 N N . TYR A 1 144 ? 19.938 7.414 -25.709 1.00 94.25 144 TYR A N 1
ATOM 1130 C CA . TYR A 1 144 ? 20.048 6.759 -27.014 1.00 94.25 144 TYR A CA 1
ATOM 1131 C C . TYR A 1 144 ? 20.893 7.566 -28.002 1.00 94.25 144 TYR A C 1
ATOM 1133 O O . TYR A 1 144 ? 21.692 6.982 -28.730 1.00 94.25 144 TYR A O 1
ATOM 1141 N N . SER A 1 145 ? 20.788 8.898 -27.989 1.00 96.31 145 SER A N 1
ATOM 1142 C CA . SER A 1 145 ? 21.642 9.765 -28.812 1.00 96.31 145 SER A CA 1
ATOM 1143 C C . SER A 1 145 ? 23.112 9.626 -28.419 1.00 96.31 145 SER A C 1
ATOM 1145 O O . SER A 1 145 ? 23.977 9.508 -29.284 1.00 96.31 145 SER A O 1
ATOM 1147 N N . TRP A 1 146 ? 23.405 9.576 -27.118 1.00 95.50 146 TRP A N 1
ATOM 1148 C CA . TRP A 1 146 ? 24.761 9.376 -26.615 1.00 95.50 146 TRP A CA 1
ATOM 1149 C C . TRP A 1 146 ? 25.321 7.992 -26.971 1.00 95.50 146 TRP A C 1
ATOM 1151 O O . TRP A 1 146 ? 26.446 7.899 -27.460 1.00 95.50 146 TRP A O 1
ATOM 1161 N N . LEU A 1 147 ? 24.531 6.924 -26.815 1.00 92.44 147 LEU A N 1
ATOM 1162 C CA . LEU A 1 147 ? 24.919 5.566 -27.217 1.00 92.44 147 LEU A CA 1
ATOM 1163 C C . LEU A 1 147 ? 25.156 5.456 -28.728 1.00 92.44 147 LEU A C 1
ATOM 1165 O O . LEU A 1 147 ? 26.073 4.754 -29.152 1.00 92.44 147 LEU A O 1
ATOM 1169 N N . LEU A 1 148 ? 24.367 6.167 -29.538 1.00 94.12 148 LEU A N 1
ATOM 1170 C CA . LEU A 1 148 ? 24.536 6.225 -30.988 1.00 94.12 148 LEU A CA 1
ATOM 1171 C C . LEU A 1 148 ? 25.821 6.965 -31.379 1.00 94.12 148 LEU A C 1
ATOM 1173 O O . LEU A 1 148 ? 26.568 6.480 -32.226 1.00 94.12 148 LEU A O 1
ATOM 1177 N N . LEU A 1 149 ? 26.125 8.092 -30.729 1.00 94.81 149 LEU A N 1
ATOM 1178 C CA . LEU A 1 149 ? 27.392 8.805 -30.924 1.00 94.81 149 LEU A CA 1
ATOM 1179 C C . LEU A 1 149 ? 28.595 7.956 -30.497 1.00 94.81 149 LEU A C 1
ATOM 1181 O O . LEU A 1 149 ? 29.613 7.948 -31.187 1.00 94.81 149 LEU A O 1
ATOM 1185 N N . LEU A 1 150 ? 28.470 7.210 -29.397 1.00 92.06 150 LEU A N 1
ATOM 1186 C CA . LEU A 1 150 ? 29.497 6.279 -28.933 1.00 92.06 150 LEU A CA 1
ATOM 1187 C C . LEU A 1 150 ? 29.702 5.128 -29.931 1.00 92.06 150 LEU A C 1
ATOM 1189 O O . LEU A 1 150 ? 30.836 4.777 -30.256 1.00 92.06 150 LEU A O 1
ATOM 1193 N N . ALA A 1 151 ? 28.616 4.567 -30.466 1.00 91.69 151 ALA A N 1
ATOM 1194 C CA . ALA A 1 151 ? 28.676 3.535 -31.497 1.00 91.69 151 ALA A CA 1
ATOM 1195 C C . ALA A 1 151 ? 29.322 4.060 -32.788 1.00 91.69 151 ALA A C 1
ATOM 1197 O O . ALA A 1 151 ? 30.124 3.359 -33.398 1.00 91.69 151 ALA A O 1
ATOM 1198 N N . TYR A 1 152 ? 29.017 5.302 -33.176 1.00 92.81 152 TYR A N 1
ATOM 1199 C CA . TYR A 1 152 ? 29.609 5.949 -34.345 1.00 92.81 152 TYR A CA 1
ATOM 1200 C C . TYR A 1 152 ? 31.100 6.255 -34.160 1.00 92.81 152 TYR A C 1
ATOM 1202 O O . TYR A 1 152 ? 31.855 6.129 -35.117 1.00 92.81 152 TYR A O 1
ATOM 1210 N N . SER A 1 153 ? 31.543 6.643 -32.959 1.00 90.19 153 SER A N 1
ATOM 1211 C CA . SER A 1 153 ? 32.942 7.012 -32.696 1.00 90.19 153 SER A CA 1
ATOM 1212 C C . SER A 1 153 ? 33.869 5.811 -32.493 1.00 90.19 153 SER A C 1
ATOM 1214 O O . SER A 1 153 ? 35.051 5.893 -32.824 1.00 90.19 153 SER A O 1
ATOM 1216 N N . THR A 1 154 ? 33.344 4.684 -32.005 1.00 86.06 154 THR A N 1
ATOM 1217 C CA . THR A 1 154 ? 34.132 3.480 -31.679 1.00 86.06 154 THR A CA 1
ATOM 1218 C C . THR A 1 154 ? 34.981 2.943 -32.854 1.00 86.06 154 THR A C 1
ATOM 1220 O O . THR A 1 154 ? 36.144 2.610 -32.624 1.00 86.06 154 THR A O 1
ATOM 1223 N N . PRO A 1 155 ? 34.492 2.888 -34.112 1.00 83.56 155 PRO A N 1
ATOM 1224 C CA . PRO A 1 155 ? 35.286 2.445 -35.264 1.00 83.56 155 PRO A CA 1
ATOM 1225 C C . PRO A 1 155 ? 36.430 3.388 -35.660 1.00 83.56 155 PRO A C 1
ATOM 1227 O O . PRO A 1 155 ? 37.363 2.952 -36.329 1.00 83.56 155 PRO A O 1
ATOM 1230 N N . TYR A 1 156 ? 36.364 4.669 -35.281 1.00 80.00 156 TYR A N 1
ATOM 1231 C CA . TYR A 1 156 ? 37.329 5.686 -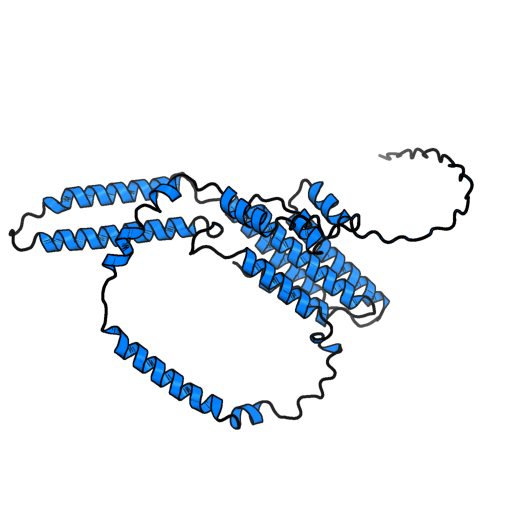35.708 1.00 80.00 156 TYR A CA 1
ATOM 1232 C C . TYR A 1 156 ? 38.567 5.783 -34.816 1.00 80.00 156 TYR A C 1
ATOM 1234 O O . TYR A 1 156 ? 39.395 6.647 -35.084 1.00 80.00 156 TYR A O 1
ATOM 1242 N N . LEU A 1 157 ? 38.729 4.936 -33.787 1.00 73.19 157 LEU A N 1
ATOM 1243 C CA . LEU A 1 157 ? 39.961 4.896 -32.993 1.00 73.19 157 LEU A CA 1
ATOM 1244 C C . LEU A 1 157 ? 41.118 4.357 -33.857 1.00 73.19 157 LEU A C 1
ATOM 1246 O O . LEU A 1 157 ? 41.219 3.143 -34.062 1.00 73.19 157 LEU A O 1
ATOM 1250 N N . PRO A 1 158 ? 42.001 5.225 -34.381 1.00 64.88 158 PRO A N 1
ATOM 1251 C CA . PRO A 1 158 ? 42.983 4.842 -35.371 1.00 64.88 158 PRO A CA 1
ATOM 1252 C C . PRO A 1 158 ? 44.289 4.558 -34.643 1.00 64.88 158 PRO A C 1
ATOM 1254 O O . PRO A 1 158 ? 45.150 5.421 -34.576 1.00 64.88 158 PRO A O 1
ATOM 1257 N N . GLU A 1 159 ? 44.455 3.370 -34.064 1.00 59.25 159 GLU A N 1
ATOM 1258 C CA . GLU A 1 159 ? 45.750 3.001 -33.488 1.00 59.25 159 GLU A CA 1
ATOM 1259 C C . GLU A 1 159 ? 45.924 1.483 -33.415 1.00 59.25 159 GLU A C 1
ATOM 1261 O O . GLU A 1 159 ? 45.262 0.805 -32.638 1.00 59.25 159 GLU A O 1
ATOM 1266 N N . ARG A 1 160 ? 46.844 0.970 -34.250 1.00 61.66 160 ARG A N 1
ATOM 1267 C CA . ARG A 1 160 ? 47.347 -0.417 -34.313 1.00 61.66 160 ARG A CA 1
ATOM 1268 C C . ARG A 1 160 ? 46.270 -1.512 -34.207 1.00 61.66 160 ARG A C 1
ATOM 1270 O O . ARG A 1 160 ? 45.782 -1.830 -33.127 1.00 61.66 160 ARG A O 1
ATOM 1277 N N . ASN A 1 161 ? 46.067 -2.235 -35.314 1.00 68.19 161 ASN A N 1
ATOM 1278 C CA . ASN A 1 161 ? 45.191 -3.416 -35.443 1.00 68.19 161 ASN A CA 1
ATOM 1279 C C . ASN A 1 161 ? 45.221 -4.420 -34.265 1.00 68.19 161 ASN A C 1
ATOM 1281 O O . ASN A 1 161 ? 44.258 -5.156 -34.078 1.00 68.19 161 ASN A O 1
ATOM 1285 N N . SER A 1 162 ? 46.284 -4.465 -33.454 1.00 74.25 162 SER A N 1
ATOM 1286 C CA . SER A 1 162 ? 46.398 -5.367 -32.306 1.00 74.25 162 SER A CA 1
ATOM 1287 C C . SER A 1 162 ? 45.522 -5.025 -31.086 1.00 74.25 162 SER A C 1
ATOM 1289 O O . SER A 1 162 ? 45.391 -5.884 -30.215 1.00 74.25 162 SER A O 1
ATOM 1291 N N . ARG A 1 163 ? 44.910 -3.830 -30.979 1.00 77.62 163 ARG A N 1
ATOM 1292 C CA . ARG A 1 163 ? 44.129 -3.422 -29.779 1.00 77.62 163 ARG A CA 1
ATOM 1293 C C . ARG A 1 163 ? 42.656 -3.065 -30.010 1.00 77.62 163 ARG A C 1
ATOM 1295 O O . ARG A 1 163 ? 41.967 -2.737 -29.049 1.00 77.62 163 ARG A O 1
ATOM 1302 N N . VAL A 1 164 ? 42.141 -3.204 -31.232 1.00 81.38 164 VAL A N 1
ATOM 1303 C CA . VAL A 1 164 ? 40.739 -2.880 -31.591 1.00 81.38 164 VAL A CA 1
ATOM 1304 C C . VAL A 1 164 ? 39.712 -3.609 -30.708 1.00 81.38 164 VAL A C 1
ATOM 1306 O O . VAL A 1 164 ? 38.681 -3.047 -30.339 1.00 81.38 164 VAL A O 1
ATOM 1309 N N . TRP A 1 165 ? 40.012 -4.847 -30.306 1.00 83.31 165 TRP A N 1
ATOM 1310 C CA . TRP A 1 165 ? 39.131 -5.649 -29.453 1.00 83.31 165 TRP A CA 1
ATOM 1311 C C . TRP A 1 165 ? 38.902 -5.031 -28.063 1.00 83.31 165 TRP A C 1
ATOM 1313 O O . TRP A 1 165 ? 37.825 -5.207 -27.498 1.00 83.31 165 TRP A O 1
ATOM 1323 N N . LEU A 1 166 ? 39.877 -4.288 -27.520 1.00 84.56 166 LEU A N 1
ATOM 1324 C CA . LEU A 1 166 ? 39.768 -3.666 -26.198 1.00 84.56 166 LEU A CA 1
ATOM 1325 C C . LEU A 1 166 ? 38.759 -2.513 -26.223 1.00 84.56 166 LEU A C 1
ATOM 1327 O O . LEU A 1 166 ? 37.930 -2.401 -25.324 1.00 84.56 166 LEU A O 1
ATOM 1331 N N . SER A 1 167 ? 38.774 -1.699 -27.282 1.00 84.94 167 SER A N 1
ATOM 1332 C CA . SER A 1 167 ? 37.793 -0.627 -27.492 1.00 84.94 167 SER A CA 1
ATOM 1333 C C . SER A 1 167 ? 36.377 -1.182 -27.642 1.00 84.94 167 SER A C 1
ATOM 1335 O O . SER A 1 167 ? 35.441 -0.646 -27.053 1.00 84.94 167 SER A O 1
ATOM 1337 N N . PHE A 1 168 ? 36.227 -2.298 -28.362 1.00 86.81 168 PHE A N 1
ATOM 1338 C CA . PHE A 1 168 ? 34.949 -2.998 -28.482 1.00 86.81 168 PHE A CA 1
ATOM 1339 C C . PHE A 1 168 ? 34.480 -3.548 -27.130 1.00 86.81 168 PHE A C 1
ATOM 1341 O O . PHE A 1 168 ? 33.335 -3.334 -26.747 1.00 86.81 168 PHE A O 1
ATOM 1348 N N . LEU A 1 169 ? 35.363 -4.186 -26.356 1.00 89.88 169 LEU A N 1
ATOM 1349 C CA . LEU A 1 169 ? 35.026 -4.677 -25.018 1.00 89.88 169 LEU A CA 1
ATOM 1350 C C . LEU A 1 169 ? 34.564 -3.539 -24.096 1.00 89.88 169 LEU A C 1
ATOM 1352 O O . LEU A 1 169 ? 33.520 -3.662 -23.457 1.00 89.88 169 LEU A O 1
ATOM 1356 N N . CYS A 1 170 ? 35.291 -2.418 -24.064 1.00 88.50 170 CYS A N 1
ATOM 1357 C CA . CYS A 1 170 ? 34.897 -1.237 -23.297 1.00 88.50 170 CYS A CA 1
ATOM 1358 C C . CYS A 1 170 ? 33.524 -0.707 -23.735 1.00 88.50 170 CYS A C 1
ATOM 1360 O O . CYS A 1 170 ? 32.692 -0.407 -22.881 1.00 88.50 170 CYS A O 1
ATOM 1362 N N . TYR A 1 171 ? 33.254 -0.651 -25.044 1.00 89.88 171 TYR A N 1
ATOM 1363 C CA . TYR A 1 171 ? 31.941 -0.278 -25.572 1.00 89.88 171 TYR A CA 1
ATOM 1364 C C . TYR A 1 171 ? 30.830 -1.209 -25.066 1.00 89.88 171 TYR A C 1
ATOM 1366 O O . TYR A 1 171 ? 29.807 -0.727 -24.584 1.00 89.88 171 TYR A O 1
ATOM 1374 N N . PHE A 1 172 ? 31.036 -2.531 -25.099 1.00 93.31 172 PHE A N 1
ATOM 1375 C CA . PHE A 1 172 ? 30.057 -3.499 -24.588 1.00 93.31 172 PHE A CA 1
ATOM 1376 C C . PHE A 1 172 ? 29.793 -3.342 -23.094 1.00 93.31 172 PHE A C 1
ATOM 1378 O O . PHE A 1 172 ? 28.640 -3.399 -22.673 1.00 93.31 172 PHE A O 1
ATOM 1385 N N . VAL A 1 173 ? 30.839 -3.125 -22.292 1.00 95.25 173 VAL A N 1
ATOM 1386 C CA . VAL A 1 173 ? 30.701 -2.899 -20.846 1.00 95.25 173 VAL A CA 1
ATOM 1387 C C . VAL A 1 173 ? 29.887 -1.636 -20.575 1.00 95.25 173 VAL A C 1
ATOM 1389 O O . VAL A 1 173 ? 28.958 -1.663 -19.767 1.00 95.25 173 VAL A O 1
ATOM 1392 N N . VAL A 1 174 ? 30.192 -0.542 -21.275 1.00 94.25 174 VAL A N 1
ATOM 1393 C CA . VAL A 1 174 ? 29.442 0.716 -21.178 1.00 94.25 174 VAL A CA 1
ATOM 1394 C C . VAL A 1 174 ? 27.983 0.510 -21.589 1.00 94.25 174 VAL A C 1
ATOM 1396 O O . VAL A 1 174 ? 27.083 0.837 -20.818 1.00 94.25 174 VAL A O 1
ATOM 1399 N N . LEU A 1 175 ? 27.735 -0.095 -22.753 1.00 94.19 175 LEU A N 1
ATOM 1400 C CA . LEU A 1 175 ? 26.390 -0.369 -23.256 1.00 94.19 175 LEU A CA 1
ATOM 1401 C C . LEU A 1 175 ? 25.578 -1.212 -22.266 1.00 94.19 175 LEU A C 1
ATOM 1403 O O . LEU A 1 175 ? 24.454 -0.848 -21.933 1.00 94.19 175 LEU A O 1
ATOM 1407 N N . PHE A 1 176 ? 26.153 -2.307 -21.766 1.00 95.62 176 PHE A N 1
ATOM 1408 C CA . PHE A 1 176 ? 25.493 -3.183 -20.801 1.00 95.62 176 PHE A CA 1
ATOM 1409 C C . PHE A 1 176 ? 25.172 -2.449 -19.497 1.00 95.62 176 PHE A C 1
ATOM 1411 O O . PHE A 1 176 ? 24.080 -2.608 -18.957 1.00 95.62 176 PHE A O 1
ATOM 1418 N N . SER A 1 177 ? 26.090 -1.605 -19.022 1.00 95.44 177 SER A N 1
ATOM 1419 C CA . SER A 1 177 ? 25.899 -0.829 -17.795 1.00 95.44 177 SER A CA 1
ATOM 1420 C C . SER A 1 177 ? 24.733 0.150 -17.937 1.00 95.44 177 SER A C 1
ATOM 1422 O O . SER A 1 177 ? 23.837 0.167 -17.097 1.00 95.44 177 SER A O 1
ATOM 1424 N N . TYR A 1 178 ? 24.687 0.924 -19.026 1.00 94.38 178 TYR A N 1
ATOM 1425 C CA . TYR A 1 178 ? 23.605 1.885 -19.253 1.00 94.38 178 TYR A CA 1
ATOM 1426 C C . TYR A 1 178 ? 22.267 1.209 -19.553 1.00 94.38 178 TYR A C 1
ATOM 1428 O O . TYR A 1 178 ? 21.253 1.619 -18.994 1.00 94.38 178 TYR A O 1
ATOM 1436 N N . MET A 1 179 ? 22.245 0.146 -20.360 1.00 92.81 179 MET A N 1
ATOM 1437 C CA . MET A 1 179 ? 21.018 -0.621 -20.601 1.00 92.81 179 MET A CA 1
ATOM 1438 C C . MET A 1 179 ? 20.498 -1.276 -19.315 1.00 92.81 179 MET A C 1
ATOM 1440 O O . MET A 1 179 ? 19.295 -1.261 -19.064 1.00 92.81 179 MET A O 1
ATOM 1444 N N . GLY A 1 180 ? 21.390 -1.789 -18.463 1.00 93.75 180 GLY A N 1
ATOM 1445 C CA . GLY A 1 180 ? 21.029 -2.323 -17.150 1.00 93.75 180 GLY A CA 1
ATOM 1446 C C . GLY A 1 180 ? 20.450 -1.259 -16.215 1.00 93.75 180 GLY A C 1
ATOM 1447 O O . GLY A 1 180 ? 19.453 -1.515 -15.539 1.00 93.75 180 GLY A O 1
ATOM 1448 N N . LEU A 1 181 ? 21.013 -0.045 -16.217 1.00 93.12 181 LEU A N 1
ATOM 1449 C CA . LEU A 1 181 ? 20.480 1.085 -15.450 1.00 93.12 181 LEU A CA 1
ATOM 1450 C C . LEU A 1 181 ? 19.090 1.504 -15.941 1.00 93.12 181 LEU A C 1
ATOM 1452 O O . LEU A 1 181 ? 18.201 1.721 -15.121 1.00 93.12 181 LEU A O 1
ATOM 1456 N N . ILE A 1 182 ? 18.883 1.568 -17.261 1.00 92.31 182 ILE A N 1
ATOM 1457 C CA . ILE A 1 182 ? 17.572 1.854 -17.858 1.00 92.31 182 ILE A CA 1
ATOM 1458 C C . ILE A 1 182 ? 16.549 0.795 -17.442 1.00 92.31 182 ILE A C 1
ATOM 1460 O O . ILE A 1 182 ? 15.476 1.142 -16.959 1.00 92.31 182 ILE A O 1
ATOM 1464 N N . ALA A 1 183 ? 16.880 -0.489 -17.602 1.00 91.44 183 ALA A N 1
ATOM 1465 C CA . ALA A 1 183 ? 15.990 -1.588 -17.240 1.00 91.44 183 ALA A CA 1
ATOM 1466 C C . ALA A 1 183 ? 15.634 -1.559 -15.745 1.00 91.44 183 ALA A C 1
ATOM 1468 O O . ALA A 1 183 ? 14.477 -1.742 -15.381 1.00 91.44 183 ALA A O 1
ATOM 1469 N N . THR A 1 184 ? 16.611 -1.250 -14.886 1.00 92.56 184 THR A N 1
ATOM 1470 C CA . THR A 1 184 ? 16.374 -1.063 -13.448 1.00 92.56 184 THR A CA 1
ATOM 1471 C C . THR A 1 184 ? 15.428 0.108 -13.194 1.00 92.56 184 THR A C 1
ATOM 1473 O O . THR A 1 184 ? 14.500 -0.034 -12.405 1.00 92.56 184 THR A O 1
ATOM 1476 N N . ALA A 1 185 ? 15.622 1.249 -13.866 1.00 91.50 185 ALA A N 1
ATOM 1477 C CA . ALA A 1 185 ? 14.731 2.395 -13.727 1.00 91.50 185 ALA A CA 1
ATOM 1478 C C . ALA A 1 185 ? 13.300 2.038 -14.148 1.00 91.50 185 ALA A C 1
ATOM 1480 O O . ALA A 1 185 ? 12.377 2.321 -13.394 1.00 91.50 185 ALA A O 1
ATOM 1481 N N . PHE A 1 186 ? 13.124 1.359 -15.286 1.00 88.62 186 PHE A N 1
ATOM 1482 C CA . PHE A 1 186 ? 11.815 0.897 -15.757 1.00 88.62 186 PHE A CA 1
ATOM 1483 C C . PHE A 1 186 ? 11.107 -0.009 -14.756 1.00 88.62 186 PHE A C 1
ATOM 1485 O O . PHE A 1 186 ? 9.964 0.272 -14.414 1.00 88.62 186 PHE A O 1
ATOM 1492 N N . ALA A 1 187 ? 11.805 -1.017 -14.232 1.00 89.94 187 ALA A N 1
ATOM 1493 C CA . ALA A 1 187 ? 11.254 -1.928 -13.231 1.00 89.94 187 ALA A CA 1
ATOM 1494 C C . ALA A 1 187 ? 10.849 -1.222 -11.919 1.00 89.94 187 ALA A C 1
ATOM 1496 O O . ALA A 1 187 ? 10.085 -1.764 -11.137 1.00 89.94 187 ALA A O 1
ATOM 1497 N N . HIS A 1 188 ? 11.358 -0.014 -11.646 1.00 89.88 188 HIS A N 1
ATOM 1498 C CA . HIS A 1 188 ? 11.005 0.762 -10.448 1.00 89.88 188 HIS A CA 1
ATOM 1499 C C . HIS A 1 188 ? 10.020 1.907 -10.722 1.00 89.88 188 HIS A C 1
ATOM 1501 O O . HIS A 1 188 ? 9.604 2.578 -9.773 1.00 89.88 188 HIS A O 1
ATOM 1507 N N . VAL A 1 189 ? 9.658 2.167 -11.986 1.00 89.81 189 VAL A N 1
ATOM 1508 C CA . VAL A 1 189 ? 8.652 3.189 -12.325 1.00 89.81 189 VAL A CA 1
ATOM 1509 C C . VAL A 1 189 ? 7.284 2.78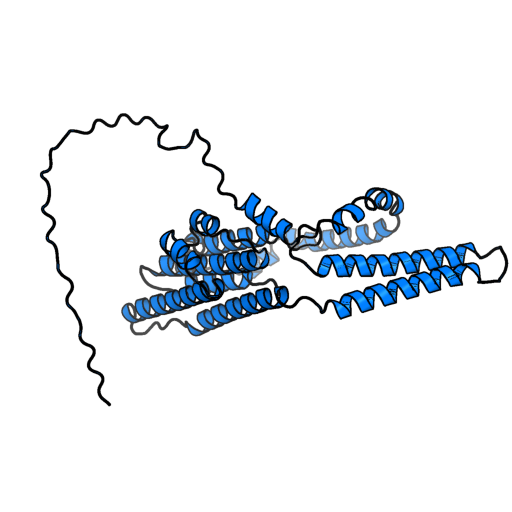1 -11.783 1.00 89.81 189 VAL A C 1
ATOM 1511 O O . VAL A 1 189 ? 6.572 3.637 -11.257 1.00 89.81 189 VAL A O 1
ATOM 1514 N N . ASP A 1 190 ? 6.951 1.492 -11.860 1.00 89.06 190 ASP A N 1
ATOM 1515 C CA . ASP A 1 190 ? 5.740 0.931 -11.272 1.00 89.06 190 ASP A CA 1
ATOM 1516 C C . ASP A 1 190 ? 6.066 -0.304 -10.417 1.00 89.06 190 ASP A C 1
ATOM 1518 O O . ASP A 1 190 ? 6.042 -1.420 -10.919 1.00 89.06 190 ASP A O 1
ATOM 1522 N N . PRO A 1 191 ? 6.351 -0.135 -9.112 1.00 90.94 191 PRO A N 1
ATOM 1523 C CA . PRO A 1 191 ? 6.724 -1.246 -8.234 1.00 90.94 191 PRO A CA 1
ATOM 1524 C C . PRO A 1 191 ? 5.532 -2.136 -7.838 1.00 90.94 191 PRO A C 1
ATOM 1526 O O . PRO A 1 191 ? 5.650 -2.958 -6.921 1.00 90.94 191 PRO A O 1
ATOM 1529 N N . TRP A 1 192 ? 4.359 -1.893 -8.427 1.00 89.88 192 TRP A N 1
ATOM 1530 C CA . TRP A 1 192 ? 3.121 -2.608 -8.145 1.00 89.88 192 TRP A CA 1
ATOM 1531 C C . TRP A 1 192 ? 2.750 -3.593 -9.250 1.00 89.88 192 TRP A C 1
ATOM 1533 O O . TRP A 1 192 ? 1.718 -4.234 -9.119 1.00 89.88 192 TRP A O 1
ATOM 1543 N N . GLY A 1 193 ? 3.529 -3.713 -10.321 1.00 87.00 193 GLY A N 1
ATOM 1544 C CA . GLY A 1 193 ? 3.225 -4.615 -11.424 1.00 87.00 193 GLY A CA 1
ATOM 1545 C C . GLY A 1 193 ? 3.358 -6.103 -11.077 1.00 87.00 193 GLY A C 1
ATOM 1546 O O . GLY A 1 193 ? 3.204 -6.552 -9.937 1.00 87.00 193 GLY A O 1
ATOM 1547 N N . THR A 1 194 ? 3.611 -6.895 -12.114 1.00 86.50 194 THR A N 1
ATOM 1548 C CA . THR A 1 194 ? 3.793 -8.348 -12.018 1.00 86.50 194 THR A CA 1
ATOM 1549 C C . THR A 1 194 ? 5.253 -8.769 -12.167 1.00 86.50 194 THR A C 1
ATOM 1551 O O . THR A 1 194 ? 5.538 -9.959 -12.333 1.00 86.50 194 THR A O 1
ATOM 1554 N N . ASP A 1 195 ? 6.186 -7.819 -12.181 1.00 89.31 195 ASP A N 1
ATOM 1555 C CA . ASP A 1 195 ? 7.594 -8.121 -12.359 1.00 89.31 195 ASP A CA 1
ATOM 1556 C C . ASP A 1 195 ? 8.148 -8.875 -11.158 1.00 89.31 195 ASP A C 1
ATOM 1558 O O . ASP A 1 195 ? 7.721 -8.736 -10.015 1.00 89.31 195 ASP A O 1
ATOM 1562 N N . THR A 1 196 ? 9.193 -9.663 -11.401 1.00 91.06 196 THR A N 1
ATOM 1563 C CA . THR A 1 196 ? 9.862 -10.417 -10.331 1.00 91.06 196 THR A CA 1
ATOM 1564 C C . THR A 1 196 ? 10.492 -9.522 -9.259 1.00 91.06 196 THR A C 1
ATOM 1566 O O . THR A 1 196 ? 10.818 -10.003 -8.178 1.00 91.06 196 THR A O 1
ATOM 1569 N N . SER A 1 197 ? 10.731 -8.247 -9.581 1.00 91.19 197 SER A N 1
ATOM 1570 C CA . SER A 1 197 ? 11.230 -7.229 -8.652 1.00 91.19 197 SER A CA 1
ATOM 1571 C C . SER A 1 197 ? 10.122 -6.478 -7.918 1.00 91.19 197 SER A C 1
ATOM 1573 O O . SER A 1 197 ? 10.433 -5.744 -6.977 1.00 91.19 197 SER A O 1
ATOM 1575 N N . ASP A 1 198 ? 8.866 -6.641 -8.337 1.00 92.19 198 ASP A N 1
ATOM 1576 C CA . ASP A 1 198 ? 7.747 -5.896 -7.781 1.00 92.19 198 ASP A CA 1
ATOM 1577 C C . ASP A 1 198 ? 7.378 -6.383 -6.388 1.00 92.19 198 ASP A C 1
ATOM 1579 O O . ASP A 1 198 ? 7.764 -7.453 -5.903 1.00 92.19 198 ASP A O 1
ATOM 1583 N N . ILE A 1 199 ? 6.641 -5.530 -5.688 1.00 90.44 199 ILE A N 1
ATOM 1584 C CA . ILE A 1 199 ? 6.191 -5.834 -4.345 1.00 90.44 199 ILE A CA 1
ATOM 1585 C C . ILE A 1 199 ? 5.045 -6.835 -4.442 1.00 90.44 199 ILE A C 1
ATOM 1587 O O . ILE A 1 199 ? 3.989 -6.514 -4.973 1.00 90.44 199 ILE A O 1
ATOM 1591 N N . ASP A 1 200 ? 5.204 -8.000 -3.813 1.00 90.38 200 ASP A N 1
ATOM 1592 C CA . ASP A 1 200 ? 4.098 -8.938 -3.616 1.00 90.38 200 ASP A CA 1
ATOM 1593 C C . ASP A 1 200 ? 3.068 -8.354 -2.629 1.00 90.38 200 ASP A C 1
ATOM 1595 O O . ASP A 1 200 ? 3.142 -8.519 -1.403 1.00 90.38 200 ASP A O 1
ATOM 1599 N N . VAL A 1 201 ? 2.138 -7.572 -3.182 1.00 90.75 201 VAL A N 1
ATOM 1600 C CA . VAL A 1 201 ? 1.088 -6.875 -2.437 1.00 90.75 201 VAL A CA 1
ATOM 1601 C C . VAL A 1 201 ? 0.148 -7.877 -1.777 1.00 90.75 201 VAL A C 1
ATOM 1603 O O . VAL A 1 201 ? -0.235 -7.666 -0.627 1.00 90.75 201 VAL A O 1
ATOM 1606 N N . LEU A 1 202 ? -0.193 -8.967 -2.465 1.00 89.00 202 LEU A N 1
ATOM 1607 C CA . LEU A 1 202 ? -1.155 -9.963 -1.994 1.00 89.00 202 LEU A CA 1
ATOM 1608 C C . LEU A 1 202 ? -0.629 -10.694 -0.761 1.00 89.00 202 LEU A C 1
ATOM 1610 O O . LEU A 1 202 ? -1.270 -10.656 0.289 1.00 89.00 202 LEU A O 1
ATOM 161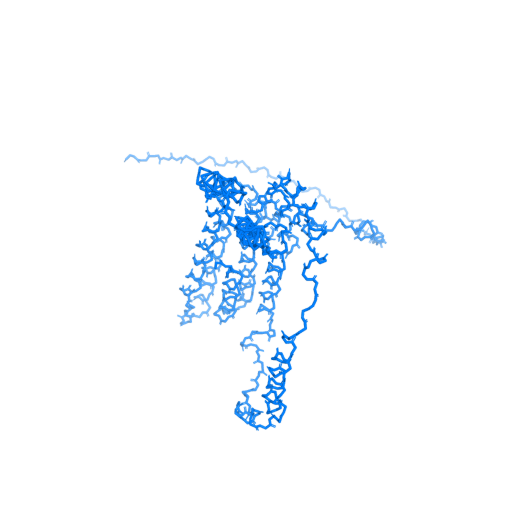4 N N . THR A 1 203 ? 0.593 -11.229 -0.828 1.00 90.69 203 THR A N 1
ATOM 1615 C CA . THR A 1 203 ? 1.212 -11.901 0.323 1.00 90.69 203 THR A CA 1
ATOM 1616 C C . THR A 1 203 ? 1.344 -10.960 1.521 1.00 90.69 203 THR A C 1
ATOM 1618 O O . THR A 1 203 ? 1.170 -11.370 2.671 1.00 90.69 203 THR A O 1
ATOM 1621 N N . ARG A 1 204 ? 1.611 -9.667 1.288 1.00 91.69 204 ARG A N 1
ATOM 1622 C CA . ARG A 1 204 ? 1.684 -8.671 2.369 1.00 91.69 204 ARG A CA 1
ATOM 1623 C C . ARG A 1 204 ? 0.320 -8.333 2.964 1.00 91.69 204 ARG A C 1
ATOM 1625 O O . ARG A 1 204 ? 0.230 -8.146 4.181 1.00 91.69 204 ARG A O 1
ATOM 1632 N N . LEU A 1 205 ? -0.719 -8.237 2.141 1.00 92.50 205 LEU A N 1
ATOM 1633 C CA . LEU A 1 205 ? -2.091 -7.996 2.584 1.00 92.50 205 LEU A CA 1
ATOM 1634 C C . LEU A 1 205 ? -2.611 -9.162 3.426 1.00 92.50 205 LEU A C 1
ATOM 1636 O O . LEU A 1 205 ? -3.049 -8.943 4.556 1.00 92.50 205 LEU A O 1
ATOM 1640 N N . ASP A 1 206 ? -2.454 -10.390 2.936 1.00 91.88 206 ASP A N 1
ATOM 1641 C CA . ASP A 1 206 ? -2.862 -11.600 3.650 1.00 91.88 206 ASP A CA 1
ATOM 1642 C C . ASP A 1 206 ? -2.041 -11.818 4.924 1.00 91.88 206 ASP A C 1
ATOM 1644 O O . ASP A 1 206 ? -2.588 -12.164 5.974 1.00 91.88 206 ASP A O 1
ATOM 1648 N N . GLY A 1 207 ? -0.733 -11.546 4.872 1.00 93.88 207 GLY A N 1
ATOM 1649 C CA . GLY A 1 207 ? 0.133 -11.569 6.048 1.00 93.88 207 GLY A CA 1
ATOM 1650 C C . GLY A 1 207 ? -0.332 -10.592 7.132 1.00 93.88 207 GLY A C 1
ATOM 1651 O O . GLY A 1 207 ? -0.412 -10.965 8.303 1.00 93.88 207 GLY A O 1
ATOM 1652 N N . THR A 1 208 ? -0.708 -9.370 6.744 1.00 95.38 208 THR A N 1
ATOM 1653 C CA . THR A 1 208 ? -1.234 -8.348 7.669 1.00 95.38 208 THR A CA 1
ATOM 1654 C C . THR A 1 208 ? -2.586 -8.765 8.252 1.00 95.38 208 THR A C 1
ATOM 1656 O O . THR A 1 208 ? -2.800 -8.663 9.465 1.00 95.38 208 THR A O 1
ATOM 1659 N N . LEU A 1 209 ? -3.488 -9.282 7.411 1.00 94.69 209 LEU A N 1
ATOM 1660 C CA . LEU A 1 209 ? -4.805 -9.751 7.833 1.00 94.69 209 LEU A CA 1
ATOM 1661 C C . LEU A 1 209 ? -4.680 -10.888 8.851 1.00 94.69 209 LEU A C 1
ATOM 1663 O O . LEU A 1 209 ? -5.262 -10.822 9.930 1.00 94.69 209 LEU A O 1
ATOM 1667 N N . ARG A 1 210 ? -3.849 -11.891 8.557 1.00 94.31 210 ARG A N 1
ATOM 1668 C CA . ARG A 1 210 ? -3.608 -13.015 9.464 1.00 94.31 210 ARG A CA 1
ATOM 1669 C C . ARG A 1 210 ? -2.979 -12.563 10.781 1.00 94.31 210 ARG A C 1
ATOM 1671 O O . ARG A 1 210 ? -3.402 -13.011 11.840 1.00 94.31 210 ARG A O 1
ATOM 1678 N N . GLN A 1 211 ? -1.976 -11.686 10.738 1.00 95.38 211 GLN A N 1
ATOM 1679 C CA . GLN A 1 211 ? -1.309 -11.203 11.953 1.00 95.38 211 GLN A CA 1
ATOM 1680 C C . GLN A 1 211 ? -2.252 -10.396 12.848 1.00 95.38 211 GLN A C 1
ATOM 1682 O O . GLN A 1 211 ? -2.278 -10.613 14.055 1.00 95.38 211 GLN A O 1
ATOM 1687 N N . SER A 1 212 ? -3.056 -9.505 12.270 1.00 95.69 212 SER A N 1
ATOM 1688 C CA . SER A 1 212 ? -4.042 -8.731 13.036 1.00 95.69 212 SER A CA 1
ATOM 1689 C C . SER A 1 212 ? -5.147 -9.611 13.632 1.00 95.69 212 SER A C 1
ATOM 1691 O O . SER A 1 212 ? -5.504 -9.414 14.789 1.00 95.69 212 SER A O 1
ATOM 1693 N N . GLN A 1 213 ? -5.620 -10.632 12.907 1.00 93.69 213 GLN A N 1
ATOM 1694 C CA . GLN A 1 213 ? -6.552 -11.630 13.447 1.00 93.69 213 GLN A CA 1
ATOM 1695 C C . GLN A 1 213 ? -5.954 -12.385 14.638 1.00 93.69 213 GLN A C 1
ATOM 1697 O O . GLN A 1 213 ? -6.602 -12.473 15.677 1.00 93.69 213 GLN A O 1
ATOM 1702 N N . LEU A 1 214 ? -4.708 -12.860 14.516 1.00 93.62 214 LEU A N 1
ATOM 1703 C CA . LEU A 1 214 ? -4.005 -13.546 15.604 1.00 93.62 214 LEU A CA 1
ATOM 1704 C C . LEU A 1 214 ? -3.854 -12.652 16.841 1.00 93.62 214 LEU A C 1
ATOM 1706 O O . LEU A 1 214 ? -4.033 -13.124 17.955 1.00 93.62 214 LEU A O 1
ATOM 1710 N N . ILE A 1 215 ? -3.574 -11.357 16.674 1.00 93.44 215 ILE A N 1
ATOM 1711 C CA . ILE A 1 215 ? -3.460 -10.418 17.804 1.00 93.44 215 ILE A CA 1
ATOM 1712 C C . ILE A 1 215 ? -4.792 -10.257 18.547 1.00 93.44 215 ILE A C 1
ATOM 1714 O O . ILE A 1 215 ? -4.793 -10.097 19.767 1.00 93.44 215 ILE A O 1
ATOM 1718 N N . CYS A 1 216 ? -5.918 -10.321 17.834 1.00 92.06 216 CYS A N 1
ATOM 1719 C CA . CYS A 1 216 ? -7.247 -10.277 18.440 1.00 92.06 216 CYS A CA 1
ATOM 1720 C C . CYS A 1 216 ? -7.680 -11.609 19.079 1.00 92.06 216 CYS A C 1
ATOM 1722 O O . CYS A 1 216 ? -8.697 -11.641 19.772 1.00 92.06 216 CYS A O 1
ATOM 1724 N N . GLU A 1 217 ? -6.956 -12.713 18.867 1.00 91.06 217 GLU A N 1
ATOM 1725 C CA . GLU A 1 217 ? -7.263 -13.970 19.548 1.00 91.06 217 GLU A CA 1
ATOM 1726 C C . GLU A 1 217 ? -6.928 -13.881 21.044 1.00 91.06 217 GLU A C 1
ATOM 1728 O O . GLU A 1 217 ? -5.864 -13.411 21.455 1.00 91.06 217 GLU A O 1
ATOM 1733 N N . ASP A 1 218 ? -7.816 -14.431 21.875 1.00 79.12 218 ASP A N 1
ATOM 1734 C CA . ASP A 1 218 ? -7.716 -14.375 23.339 1.00 79.12 218 ASP A CA 1
ATOM 1735 C C . ASP A 1 218 ? -6.384 -14.904 23.894 1.00 79.12 218 ASP A C 1
ATOM 1737 O O . ASP A 1 218 ? -5.903 -14.413 24.914 1.00 79.12 218 ASP A O 1
ATOM 1741 N N . LYS A 1 219 ? -5.750 -15.855 23.197 1.00 77.81 219 LYS A N 1
ATOM 1742 C CA . LYS A 1 219 ? -4.455 -16.445 23.579 1.00 77.81 219 LYS A CA 1
ATOM 1743 C C . LYS A 1 219 ? -3.326 -15.416 23.649 1.00 77.81 219 LYS A C 1
ATOM 1745 O O . LYS A 1 219 ? -2.370 -15.588 24.405 1.00 77.81 219 LYS A O 1
ATOM 1750 N N . PHE A 1 220 ? -3.413 -14.350 22.859 1.00 71.31 220 PHE A N 1
ATOM 1751 C CA . PHE A 1 220 ? -2.375 -13.326 22.789 1.00 71.31 220 PHE A CA 1
ATOM 1752 C C . PHE A 1 220 ? -2.679 -12.113 23.666 1.00 71.31 220 PHE A C 1
ATOM 1754 O O . PHE A 1 220 ? -1.776 -11.303 23.889 1.00 71.31 220 PHE A O 1
ATOM 1761 N N . HIS A 1 221 ? -3.886 -12.038 24.229 1.00 69.94 221 HIS A N 1
ATOM 1762 C CA . HIS A 1 221 ? -4.344 -10.947 25.075 1.00 69.94 221 HIS A CA 1
ATOM 1763 C C . HIS A 1 221 ? -3.563 -10.935 26.397 1.00 69.94 221 HIS A C 1
ATOM 1765 O O . HIS A 1 221 ? -3.706 -11.835 27.221 1.00 69.94 221 HIS A O 1
ATOM 1771 N N . ALA A 1 222 ? -2.752 -9.899 26.631 1.00 67.12 222 ALA A N 1
ATOM 1772 C CA . ALA A 1 222 ? -1.875 -9.825 27.807 1.00 67.12 222 ALA A CA 1
ATOM 1773 C C . ALA A 1 222 ? -2.631 -9.989 29.140 1.00 67.12 222 ALA A C 1
ATOM 1775 O O . ALA A 1 222 ? -2.134 -10.633 30.053 1.00 67.12 222 ALA A O 1
ATOM 1776 N N . ALA A 1 223 ? -3.859 -9.467 29.218 1.00 66.31 223 ALA A N 1
ATOM 1777 C CA . ALA A 1 223 ? -4.716 -9.558 30.401 1.00 66.31 223 ALA A CA 1
ATOM 1778 C C . ALA A 1 223 ? -5.316 -10.954 30.659 1.00 66.31 223 ALA A C 1
ATOM 1780 O O . ALA A 1 223 ? -5.805 -11.194 31.755 1.00 66.31 223 ALA A O 1
ATOM 1781 N N . LYS A 1 224 ? -5.328 -11.844 29.658 1.00 68.94 224 LYS A N 1
ATOM 1782 C CA . LYS A 1 224 ? -5.882 -13.208 29.759 1.00 68.94 224 LYS A CA 1
ATOM 1783 C C . LYS A 1 224 ? -4.803 -14.285 29.781 1.00 68.94 224 LYS A C 1
ATOM 1785 O O . LYS A 1 224 ? -5.115 -15.470 29.829 1.00 68.94 224 LYS A O 1
ATOM 1790 N N . ARG A 1 225 ? -3.532 -13.894 29.680 1.00 66.44 225 ARG A N 1
ATOM 1791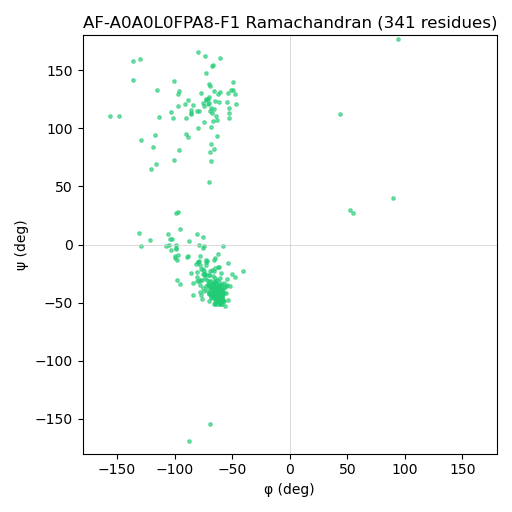 C CA . ARG A 1 225 ? -2.442 -14.838 29.864 1.00 66.44 225 ARG A CA 1
ATOM 1792 C C . ARG A 1 225 ? -2.337 -15.129 31.352 1.00 66.44 225 ARG A C 1
ATOM 1794 O O . ARG A 1 225 ? -1.791 -14.315 32.090 1.00 66.44 225 ARG A O 1
ATOM 1801 N N . ASP A 1 226 ? -2.797 -16.309 31.750 1.00 64.44 226 ASP A N 1
ATOM 1802 C CA . ASP A 1 226 ? -2.475 -16.935 33.037 1.00 64.44 226 ASP A CA 1
ATOM 1803 C C . ASP A 1 226 ? -0.998 -17.370 33.039 1.00 64.44 226 ASP A C 1
ATOM 1805 O O . ASP A 1 226 ? -0.659 -18.540 33.199 1.00 64.44 226 ASP A O 1
ATOM 1809 N N . LEU A 1 227 ? -0.096 -16.435 32.743 1.00 62.66 227 LEU A N 1
ATOM 1810 C CA . LEU A 1 227 ? 1.330 -16.672 32.839 1.00 62.66 227 LEU A CA 1
ATOM 1811 C C . LEU A 1 227 ? 1.719 -16.395 34.280 1.00 62.66 227 LEU A C 1
ATOM 1813 O O . LEU A 1 227 ? 1.682 -15.249 34.735 1.00 62.66 227 LEU A O 1
ATOM 1817 N N . GLU A 1 228 ? 2.121 -17.452 34.981 1.00 71.81 228 GLU A N 1
ATOM 1818 C CA . GLU A 1 228 ? 2.972 -17.277 36.147 1.00 71.81 228 GLU A CA 1
ATOM 1819 C C . GLU A 1 228 ? 4.141 -16.368 35.730 1.00 71.81 228 GLU A C 1
ATOM 1821 O O . GLU A 1 228 ? 4.693 -16.550 34.634 1.00 71.81 228 GLU A O 1
ATOM 1826 N N . PRO A 1 229 ? 4.484 -15.341 36.532 1.00 69.88 229 PRO A N 1
ATOM 1827 C CA . PRO A 1 229 ? 5.622 -14.489 36.222 1.00 69.88 229 PRO A CA 1
ATOM 1828 C C . PRO A 1 229 ? 6.822 -15.402 35.960 1.00 69.88 229 PRO A C 1
ATOM 1830 O O . PRO A 1 229 ? 7.008 -16.341 36.735 1.00 69.88 229 PRO A O 1
ATOM 1833 N N . PRO A 1 230 ? 7.594 -15.186 34.877 1.00 66.38 230 PRO A N 1
ATOM 1834 C CA . PRO A 1 230 ? 8.693 -16.075 34.527 1.00 66.38 230 PRO A CA 1
ATOM 1835 C C . PRO A 1 230 ? 9.603 -16.229 35.748 1.00 66.38 230 PRO A C 1
ATOM 1837 O O . PRO A 1 230 ? 10.249 -15.277 36.184 1.00 66.38 230 PRO A O 1
ATOM 1840 N N . THR A 1 231 ? 9.565 -17.416 36.356 1.00 72.00 231 THR A N 1
ATOM 1841 C CA . THR A 1 231 ? 10.297 -17.734 37.588 1.00 72.00 231 THR A CA 1
ATOM 1842 C C . THR A 1 231 ? 11.781 -17.911 37.301 1.00 72.00 231 THR A C 1
ATOM 1844 O O . THR A 1 231 ? 12.615 -17.708 38.183 1.00 72.00 231 THR A O 1
ATOM 1847 N N . THR A 1 232 ? 12.124 -18.225 36.051 1.00 67.81 232 THR A N 1
ATOM 1848 C CA . THR A 1 232 ? 13.491 -18.251 35.554 1.00 67.81 232 THR A CA 1
ATOM 1849 C C . THR A 1 232 ? 13.925 -16.839 35.139 1.00 67.81 232 THR A C 1
ATOM 1851 O O . THR A 1 232 ? 13.314 -16.219 34.263 1.00 67.81 232 THR A O 1
ATOM 1854 N N . PRO A 1 233 ? 14.986 -16.274 35.747 1.00 70.00 233 PRO A N 1
ATOM 1855 C CA . PRO A 1 233 ? 15.545 -15.017 35.275 1.00 70.00 233 PRO A CA 1
ATOM 1856 C C . PRO A 1 233 ? 16.030 -15.204 33.834 1.00 70.00 233 PRO A C 1
ATOM 1858 O O . PRO A 1 233 ? 16.775 -16.143 33.558 1.00 70.00 233 PRO A O 1
ATOM 1861 N N . PHE A 1 234 ? 15.653 -14.291 32.933 1.00 64.38 234 PHE A N 1
ATOM 1862 C CA . PHE A 1 234 ? 15.954 -14.328 31.488 1.00 64.38 234 PHE A CA 1
ATOM 1863 C C . PHE A 1 234 ? 17.434 -14.623 31.159 1.00 64.38 234 PHE A C 1
ATOM 1865 O O . PHE A 1 234 ? 17.752 -15.214 30.132 1.00 64.38 234 PHE A O 1
ATOM 1872 N N . ASN A 1 235 ? 18.351 -14.263 32.062 1.00 64.88 235 ASN A N 1
ATOM 1873 C CA . ASN A 1 235 ? 19.785 -14.500 31.905 1.00 64.88 235 ASN A CA 1
ATOM 1874 C C . ASN A 1 235 ? 20.213 -15.960 32.141 1.00 64.88 235 ASN A C 1
ATOM 1876 O O . ASN A 1 235 ? 21.237 -16.368 31.601 1.00 64.88 235 ASN A O 1
ATOM 1880 N N . SER A 1 236 ? 19.468 -16.741 32.929 1.00 63.12 236 SER A N 1
ATOM 1881 C CA . SER A 1 236 ? 19.850 -18.118 33.286 1.00 63.12 236 SER A CA 1
ATOM 1882 C C . SER A 1 236 ? 19.799 -19.067 32.084 1.00 63.12 236 SER A C 1
ATOM 1884 O O . SER A 1 236 ? 20.774 -19.760 31.818 1.00 63.12 236 SER A O 1
ATOM 1886 N N . GLU A 1 237 ? 18.748 -19.004 31.265 1.00 58.41 237 GLU A N 1
ATOM 1887 C CA . GLU A 1 237 ? 18.619 -19.848 30.065 1.00 58.41 237 GLU A CA 1
ATOM 1888 C C . GLU A 1 237 ? 19.580 -19.456 28.931 1.00 58.41 237 GLU A C 1
ATOM 1890 O O . GLU A 1 237 ? 20.023 -20.316 28.171 1.00 58.41 237 GLU A O 1
ATOM 1895 N N . ILE A 1 238 ? 19.948 -18.174 28.812 1.00 59.78 238 ILE A N 1
ATOM 1896 C CA . ILE A 1 238 ? 20.912 -17.714 27.795 1.00 59.78 238 ILE A CA 1
ATOM 1897 C C . ILE A 1 238 ? 22.337 -18.157 28.152 1.00 59.78 238 ILE A C 1
ATOM 1899 O O . ILE A 1 238 ? 23.115 -18.505 27.264 1.00 59.78 238 ILE A O 1
ATOM 1903 N N . LEU A 1 239 ? 22.679 -18.173 29.444 1.00 57.91 239 LEU A N 1
ATOM 1904 C CA . LEU A 1 239 ? 23.975 -18.653 29.927 1.00 57.91 239 LEU A CA 1
ATOM 1905 C C . LEU A 1 239 ? 24.105 -20.182 29.857 1.00 57.91 239 LEU A C 1
ATOM 1907 O O . LEU A 1 239 ? 25.215 -20.684 29.678 1.00 57.91 239 LEU A O 1
ATOM 1911 N N . GLU A 1 240 ? 22.993 -20.911 29.958 1.00 59.88 240 GLU A N 1
ATOM 1912 C CA . GLU A 1 240 ? 22.987 -22.376 30.032 1.00 59.88 240 GLU A CA 1
ATOM 1913 C C . GLU A 1 240 ? 22.691 -23.087 28.708 1.00 59.88 240 GLU A C 1
ATOM 1915 O O . GLU A 1 240 ? 22.772 -24.311 28.669 1.00 59.88 240 GLU A O 1
ATOM 1920 N N . ASN A 1 241 ? 22.395 -22.378 27.611 1.00 61.06 241 ASN A N 1
ATOM 1921 C CA . ASN A 1 241 ? 22.127 -23.019 26.322 1.00 61.06 241 ASN A CA 1
ATOM 1922 C C . ASN A 1 241 ? 23.416 -23.185 25.480 1.00 61.06 241 ASN A C 1
ATOM 1924 O O . ASN A 1 241 ? 23.797 -22.263 24.747 1.00 61.06 241 ASN A O 1
ATOM 1928 N N . PRO A 1 242 ? 24.103 -24.351 25.512 1.00 60.75 242 PRO A N 1
ATOM 1929 C CA . PRO A 1 242 ? 25.328 -24.575 24.744 1.00 60.75 242 PRO A CA 1
ATOM 1930 C C . PRO A 1 242 ? 25.114 -24.429 23.233 1.00 60.75 242 PRO A C 1
ATOM 1932 O O . PRO A 1 242 ? 26.053 -24.062 22.533 1.00 60.75 242 PRO A O 1
ATOM 1935 N N . ALA A 1 243 ? 23.892 -24.625 22.718 1.00 57.78 243 ALA A N 1
ATOM 1936 C CA . ALA A 1 243 ? 23.582 -24.498 21.292 1.00 57.78 243 ALA A CA 1
ATOM 1937 C C . ALA A 1 243 ? 23.748 -23.063 20.753 1.00 57.78 243 ALA A C 1
ATOM 1939 O O . ALA A 1 243 ? 24.100 -22.883 19.588 1.00 57.78 243 ALA A O 1
ATOM 1940 N N . LEU A 1 244 ? 23.571 -22.035 21.593 1.00 53.09 244 LEU A N 1
ATOM 1941 C CA . LEU A 1 244 ? 23.851 -20.644 21.214 1.00 53.09 244 LEU A CA 1
ATOM 1942 C C . LEU A 1 244 ? 25.355 -20.343 21.161 1.00 53.09 244 LEU A C 1
ATOM 1944 O O . LEU A 1 244 ? 25.778 -19.496 20.379 1.00 53.09 244 LEU A O 1
ATOM 1948 N N . LYS A 1 245 ? 26.168 -21.089 21.917 1.00 51.72 245 LYS A N 1
ATOM 1949 C CA . LYS A 1 245 ? 27.637 -21.009 21.889 1.00 51.72 245 LYS A CA 1
ATOM 1950 C C . LYS A 1 245 ? 28.242 -21.648 20.630 1.00 51.72 245 LYS A C 1
ATOM 1952 O O . LYS A 1 245 ? 29.319 -21.250 20.207 1.00 51.72 245 LYS A O 1
ATOM 1957 N N . TYR A 1 246 ? 27.547 -22.610 20.016 1.00 54.97 246 TYR A N 1
ATOM 1958 C CA . TYR A 1 246 ? 27.959 -23.228 18.746 1.00 54.97 246 TYR A CA 1
ATOM 1959 C C . TYR A 1 246 ? 27.596 -22.388 17.516 1.00 54.97 246 TYR A C 1
ATOM 1961 O O . TYR A 1 246 ? 28.243 -22.511 16.478 1.00 54.97 246 TYR A O 1
ATOM 1969 N N . ARG A 1 247 ? 26.593 -21.508 17.623 1.00 50.91 247 ARG A N 1
ATOM 1970 C CA . ARG A 1 247 ? 26.124 -20.696 16.494 1.00 50.91 247 ARG A CA 1
ATOM 1971 C C . ARG A 1 247 ? 27.170 -19.682 16.021 1.00 50.91 247 ARG A C 1
ATOM 1973 O O . ARG A 1 247 ? 27.286 -19.473 14.823 1.00 50.91 247 ARG A O 1
ATOM 1980 N N . THR A 1 248 ? 27.996 -19.150 16.923 1.00 57.72 248 THR A N 1
ATOM 1981 C CA . THR A 1 248 ? 29.113 -18.262 16.556 1.00 57.72 248 THR A CA 1
ATOM 1982 C C . THR A 1 248 ? 30.225 -18.991 15.802 1.00 57.72 248 THR A C 1
ATOM 1984 O O . THR A 1 248 ? 30.842 -18.397 14.931 1.00 57.72 248 THR A O 1
ATOM 1987 N N . VAL A 1 249 ? 30.450 -20.281 16.079 1.00 61.06 249 VAL A N 1
ATOM 1988 C CA . VAL A 1 249 ? 31.489 -21.079 15.400 1.00 61.06 249 VAL A CA 1
ATOM 1989 C C . VAL A 1 249 ? 31.024 -21.516 14.008 1.00 61.06 249 VAL A C 1
ATOM 1991 O O . VAL A 1 249 ? 31.777 -21.415 13.047 1.00 61.06 249 VAL A O 1
ATOM 1994 N N . ALA A 1 250 ? 29.759 -21.927 13.873 1.00 64.38 250 ALA A N 1
ATOM 1995 C CA . ALA A 1 250 ? 29.181 -22.295 12.580 1.00 64.38 250 ALA A CA 1
ATOM 1996 C C . ALA A 1 250 ? 28.978 -21.082 11.650 1.00 64.38 250 ALA A C 1
ATOM 1998 O O . ALA A 1 250 ? 29.148 -21.199 10.439 1.00 64.38 250 ALA A O 1
ATOM 1999 N N . GLU A 1 251 ? 28.634 -19.909 12.197 1.00 68.56 251 GLU A N 1
ATOM 2000 C CA . GLU A 1 251 ? 28.558 -18.660 11.424 1.00 68.56 251 GLU A CA 1
ATOM 2001 C C . GLU A 1 251 ? 29.959 -18.165 11.001 1.00 68.56 251 GLU A C 1
ATOM 2003 O O . GLU A 1 251 ? 30.096 -17.617 9.905 1.00 68.56 251 GLU A O 1
ATOM 2008 N N . GLU A 1 252 ? 31.013 -18.423 11.790 1.00 66.44 252 GLU A N 1
ATOM 2009 C CA . GLU A 1 252 ? 32.411 -18.186 11.390 1.00 66.44 252 GLU A CA 1
ATOM 2010 C C . GLU A 1 252 ? 32.889 -19.165 10.300 1.00 66.44 252 GLU A C 1
ATOM 2012 O O . GLU A 1 252 ? 33.474 -18.712 9.315 1.00 66.44 252 GLU A O 1
ATOM 2017 N N . GLU A 1 253 ? 32.573 -20.465 10.394 1.00 69.44 253 GLU A N 1
ATOM 2018 C CA . GLU A 1 253 ? 32.884 -21.461 9.349 1.00 69.44 253 GLU A CA 1
ATOM 2019 C C . GLU A 1 253 ? 32.166 -21.156 8.026 1.00 69.44 253 GLU A C 1
ATOM 2021 O O . GLU A 1 253 ? 32.794 -21.161 6.965 1.00 69.44 253 GLU A O 1
ATOM 2026 N N . GLN A 1 254 ? 30.880 -20.789 8.066 1.00 70.31 254 GLN A N 1
ATOM 2027 C CA . GLN A 1 254 ? 30.136 -20.395 6.862 1.00 70.31 254 GLN A CA 1
ATOM 2028 C C . GLN A 1 254 ? 30.653 -19.081 6.257 1.00 70.31 254 GLN A C 1
ATOM 2030 O O . GLN A 1 254 ? 30.682 -18.930 5.033 1.00 70.31 254 GLN A O 1
ATOM 2035 N N . ALA A 1 255 ? 31.118 -18.136 7.081 1.00 67.19 255 ALA A N 1
ATOM 2036 C CA . ALA A 1 255 ? 31.778 -16.923 6.598 1.00 67.19 255 ALA A CA 1
ATOM 2037 C C . ALA A 1 255 ? 33.161 -17.205 5.973 1.00 67.19 255 ALA A C 1
ATOM 2039 O O . ALA A 1 255 ? 33.641 -16.406 5.161 1.00 67.19 255 ALA A O 1
ATOM 2040 N N . GLN A 1 256 ? 33.798 -18.326 6.321 1.00 64.50 256 GLN A N 1
ATOM 2041 C CA . GLN A 1 256 ? 35.066 -18.787 5.752 1.00 64.50 256 GLN A CA 1
ATOM 2042 C C . GLN A 1 256 ? 34.855 -19.564 4.443 1.00 64.50 256 GLN A C 1
ATOM 2044 O O . GLN A 1 256 ? 35.503 -19.244 3.446 1.00 64.50 256 GLN A O 1
ATOM 2049 N N . GLU A 1 257 ? 33.863 -20.459 4.378 1.00 64.38 257 GLU A N 1
ATOM 2050 C CA . GLU A 1 257 ? 33.464 -21.144 3.136 1.00 64.38 257 GLU A CA 1
ATOM 2051 C C . GLU A 1 257 ? 32.941 -20.165 2.070 1.00 64.38 257 GLU A C 1
ATOM 2053 O O . GLU A 1 257 ? 33.223 -20.318 0.878 1.00 64.38 257 GLU A O 1
ATOM 2058 N N . ALA A 1 258 ? 32.233 -19.104 2.476 1.00 61.03 258 ALA A N 1
ATOM 2059 C CA . ALA A 1 258 ? 31.799 -18.043 1.566 1.00 61.03 258 ALA A CA 1
ATOM 2060 C C . ALA A 1 258 ? 32.974 -17.226 0.990 1.00 61.03 258 ALA A C 1
ATOM 2062 O O . ALA A 1 258 ? 32.871 -16.700 -0.120 1.00 61.03 258 ALA A O 1
ATOM 2063 N N . LYS A 1 259 ? 34.108 -17.140 1.701 1.00 61.47 259 LYS A N 1
ATOM 2064 C CA . LYS A 1 259 ? 35.339 -16.509 1.191 1.00 61.47 259 LYS A CA 1
ATOM 2065 C C . LYS A 1 259 ? 36.114 -17.427 0.243 1.00 61.47 259 LYS A C 1
ATOM 2067 O O . LYS A 1 259 ? 36.725 -16.924 -0.696 1.00 61.47 259 LYS A O 1
ATOM 2072 N N . GLU A 1 260 ? 36.061 -18.744 0.438 1.00 56.19 260 GLU A N 1
ATOM 2073 C CA . GLU A 1 260 ? 36.747 -19.719 -0.424 1.00 56.19 260 GLU A CA 1
ATOM 2074 C C . GLU A 1 260 ? 35.981 -20.027 -1.723 1.00 56.19 260 GLU A C 1
ATOM 2076 O O . GLU A 1 260 ? 36.593 -20.201 -2.779 1.00 56.19 260 GLU A O 1
ATOM 2081 N N . ASN A 1 261 ? 34.645 -19.980 -1.703 1.00 50.53 261 ASN A N 1
ATOM 2082 C CA . ASN A 1 261 ? 33.811 -20.233 -2.886 1.00 50.53 261 ASN A CA 1
ATOM 2083 C C . ASN A 1 261 ? 33.700 -19.054 -3.872 1.00 50.53 261 ASN A C 1
ATOM 2085 O O . ASN A 1 261 ? 33.087 -19.190 -4.932 1.00 50.53 261 ASN A O 1
ATOM 2089 N N . HIS A 1 262 ? 34.340 -17.914 -3.594 1.00 47.62 262 HIS A N 1
ATOM 2090 C CA . HIS A 1 262 ? 34.338 -16.756 -4.496 1.00 47.62 262 HIS A CA 1
ATOM 2091 C C . HIS A 1 262 ? 35.230 -16.904 -5.749 1.00 47.62 262 HIS A C 1
ATOM 2093 O O . HIS A 1 262 ? 35.217 -16.014 -6.600 1.00 47.62 262 HIS A O 1
ATOM 2099 N N . ASN A 1 263 ? 35.950 -18.024 -5.915 1.00 51.09 263 ASN A N 1
ATOM 2100 C CA . ASN A 1 263 ? 36.903 -18.226 -7.018 1.00 51.09 263 ASN A CA 1
ATOM 2101 C C . ASN A 1 263 ? 36.438 -19.143 -8.164 1.00 51.09 263 ASN A C 1
ATOM 2103 O O . ASN A 1 263 ? 37.202 -19.354 -9.102 1.00 51.09 263 ASN A O 1
ATOM 2107 N N . ASN A 1 264 ? 35.195 -19.636 -8.167 1.00 44.75 264 ASN A N 1
ATOM 2108 C CA . ASN A 1 264 ? 34.685 -20.467 -9.264 1.00 44.75 264 ASN A CA 1
ATOM 2109 C C . ASN A 1 264 ? 33.480 -19.823 -9.957 1.00 44.75 264 ASN A C 1
ATOM 2111 O O . ASN A 1 264 ? 32.328 -20.157 -9.695 1.00 44.75 264 ASN A O 1
ATOM 2115 N N . LEU A 1 265 ? 33.754 -18.919 -10.900 1.00 50.16 265 LEU A N 1
ATOM 2116 C CA . LEU A 1 265 ? 32.773 -18.502 -11.902 1.00 50.16 265 LEU A CA 1
ATOM 2117 C C . LEU A 1 265 ? 32.836 -19.434 -13.116 1.00 50.16 265 LEU A C 1
ATOM 2119 O O . LEU A 1 265 ? 33.867 -19.501 -13.789 1.00 50.16 265 LEU A O 1
ATOM 2123 N N . PRO A 1 266 ? 31.698 -20.040 -13.494 1.00 51.84 266 PRO A N 1
ATOM 2124 C CA . PRO A 1 266 ? 31.382 -20.072 -14.914 1.00 51.84 266 PRO A CA 1
ATOM 2125 C C . PRO A 1 266 ? 29.914 -19.757 -15.256 1.00 51.84 266 PRO A C 1
ATOM 2127 O O . PRO A 1 266 ? 28.963 -20.263 -14.667 1.00 51.84 266 PRO A O 1
ATOM 2130 N N . SER A 1 267 ? 29.778 -19.018 -16.365 1.00 52.97 267 SER A N 1
ATOM 2131 C CA . SER A 1 267 ? 28.624 -18.952 -17.286 1.00 52.97 267 SER A CA 1
ATOM 2132 C C . SER A 1 267 ? 27.489 -17.934 -17.056 1.00 52.97 267 SER A C 1
ATOM 2134 O O . SER A 1 267 ? 26.345 -18.167 -17.441 1.00 52.97 267 SER A O 1
ATOM 2136 N N . ILE A 1 268 ? 27.826 -16.702 -16.653 1.00 52.09 268 ILE A N 1
ATOM 2137 C CA . ILE A 1 268 ? 26.950 -15.517 -16.845 1.00 52.09 268 ILE A CA 1
ATOM 2138 C C . ILE A 1 268 ? 26.446 -15.372 -18.305 1.00 52.09 268 ILE A C 1
ATOM 2140 O O . ILE A 1 268 ? 25.362 -14.847 -18.556 1.00 52.09 268 ILE A O 1
ATOM 2144 N N . LEU A 1 269 ? 27.185 -15.914 -19.280 1.00 41.16 269 LEU A N 1
ATOM 2145 C CA . LEU A 1 269 ? 26.849 -15.855 -20.706 1.00 41.16 269 LEU A CA 1
ATOM 2146 C C . LEU A 1 269 ? 25.793 -16.876 -21.174 1.00 41.16 269 LEU A C 1
ATOM 2148 O O . LEU A 1 269 ? 25.235 -16.693 -22.255 1.00 41.16 269 LEU A O 1
ATOM 2152 N N . GLN A 1 270 ? 25.462 -17.917 -20.398 1.00 44.81 270 GLN A N 1
ATOM 2153 C CA . GLN A 1 270 ? 24.401 -18.864 -20.791 1.00 44.81 270 GLN A CA 1
ATOM 2154 C C . GLN A 1 270 ? 22.997 -18.393 -20.377 1.00 44.81 270 GLN A C 1
ATOM 2156 O O . GLN A 1 270 ? 22.014 -18.726 -21.040 1.00 44.81 270 GLN A O 1
ATOM 2161 N N . VAL A 1 271 ? 22.895 -17.543 -19.350 1.00 53.62 271 VAL A N 1
ATOM 2162 C CA . VAL A 1 271 ? 21.616 -17.004 -18.850 1.00 53.62 271 VAL A CA 1
ATOM 2163 C C . VAL A 1 271 ? 21.075 -15.876 -19.742 1.00 53.62 271 VAL A C 1
ATOM 2165 O O . VAL A 1 271 ? 19.863 -15.739 -19.916 1.00 53.62 271 VAL A O 1
ATOM 2168 N N . LEU A 1 272 ? 21.954 -15.108 -20.393 1.00 43.34 272 LEU A N 1
ATOM 2169 C CA . LEU A 1 272 ? 21.565 -13.937 -21.193 1.00 43.34 272 LEU A CA 1
ATOM 2170 C C . LEU A 1 272 ? 20.885 -14.280 -22.533 1.00 43.34 272 LEU A C 1
ATOM 2172 O O . LEU A 1 272 ? 20.209 -13.431 -23.108 1.00 43.34 272 LEU A O 1
ATOM 2176 N N . ARG A 1 273 ? 20.972 -15.528 -23.015 1.00 37.88 273 ARG A N 1
ATOM 2177 C CA . ARG A 1 273 ? 20.411 -15.921 -24.323 1.00 37.88 273 ARG A CA 1
ATOM 2178 C C . ARG A 1 273 ? 18.904 -16.219 -24.305 1.00 37.88 273 ARG A C 1
ATOM 2180 O O . ARG A 1 273 ? 18.288 -16.231 -25.363 1.00 37.88 273 ARG A O 1
ATOM 2187 N N . LYS A 1 274 ? 18.295 -16.437 -23.130 1.00 43.34 274 LYS A N 1
ATOM 2188 C CA . LYS A 1 274 ? 16.853 -16.752 -22.997 1.00 43.34 274 LYS A CA 1
ATOM 2189 C C . LYS A 1 274 ? 15.962 -15.565 -22.605 1.00 43.34 274 LYS A C 1
ATOM 2191 O O . LYS A 1 274 ? 14.747 -15.701 -22.668 1.00 43.34 274 LYS A O 1
ATOM 2196 N N . ARG A 1 275 ? 16.524 -14.412 -22.217 1.00 50.53 275 ARG A N 1
ATOM 2197 C CA . ARG A 1 275 ? 15.744 -13.264 -21.700 1.00 50.53 275 ARG A CA 1
ATOM 2198 C C . ARG A 1 275 ? 15.431 -12.166 -22.723 1.00 50.53 275 ARG A C 1
ATOM 2200 O O . ARG A 1 275 ? 14.545 -11.361 -22.473 1.00 50.53 275 ARG A O 1
ATOM 2207 N N . SER A 1 276 ? 16.081 -12.160 -23.888 1.00 46.72 276 SER A N 1
ATOM 2208 C CA . SER A 1 276 ? 15.908 -11.092 -24.888 1.00 46.72 276 SER A CA 1
ATOM 2209 C C . SER A 1 276 ? 14.543 -11.093 -25.590 1.00 46.72 276 SER A C 1
ATOM 2211 O O . SER A 1 276 ? 14.102 -10.036 -26.012 1.00 46.72 276 SER A O 1
ATOM 2213 N N . THR A 1 277 ? 13.851 -12.231 -25.703 1.00 45.00 277 THR A N 1
ATOM 2214 C CA . THR A 1 277 ? 12.546 -12.312 -26.394 1.00 45.00 277 THR A CA 1
ATOM 2215 C C . THR A 1 277 ? 11.344 -12.035 -25.484 1.00 45.00 277 THR A C 1
ATOM 2217 O O . THR A 1 277 ? 10.228 -11.884 -25.971 1.00 45.00 277 THR A O 1
ATOM 2220 N N . LEU A 1 278 ? 11.561 -11.958 -24.167 1.00 50.59 278 LEU A N 1
ATOM 2221 C CA . LEU A 1 278 ? 10.532 -11.617 -23.178 1.00 50.59 278 LEU A CA 1
ATOM 2222 C C . LEU A 1 278 ? 10.358 -10.099 -23.033 1.00 50.59 278 LEU A C 1
ATOM 2224 O O . LEU A 1 278 ? 9.237 -9.632 -22.862 1.00 50.59 278 LEU A O 1
ATOM 2228 N N . VAL A 1 279 ? 11.443 -9.335 -23.184 1.00 43.53 279 VAL A N 1
ATOM 2229 C CA . VAL A 1 279 ? 11.439 -7.868 -23.053 1.00 43.53 279 VAL A CA 1
ATOM 2230 C C . VAL A 1 279 ? 10.666 -7.195 -24.198 1.00 43.53 279 VAL A C 1
ATOM 2232 O O . VAL A 1 279 ? 9.904 -6.267 -23.955 1.00 43.53 279 VAL A O 1
ATOM 2235 N N . ASP A 1 280 ? 10.756 -7.717 -25.426 1.00 40.66 280 ASP A N 1
ATOM 2236 C CA . ASP A 1 280 ? 10.001 -7.176 -26.571 1.00 40.66 280 ASP A CA 1
ATOM 2237 C C . ASP A 1 280 ? 8.490 -7.442 -26.481 1.00 40.66 280 ASP A C 1
ATOM 2239 O O . ASP A 1 280 ? 7.690 -6.672 -27.012 1.00 40.66 280 ASP A O 1
ATOM 2243 N N . LYS A 1 281 ? 8.087 -8.510 -25.778 1.00 44.59 281 LYS A N 1
ATOM 2244 C CA . LYS A 1 281 ? 6.673 -8.814 -25.514 1.00 44.59 281 LYS A CA 1
ATOM 2245 C C . LYS A 1 281 ? 6.110 -7.938 -24.389 1.00 44.59 281 LYS A C 1
ATOM 2247 O O . LYS A 1 281 ? 4.968 -7.506 -24.471 1.00 44.59 281 LYS A O 1
ATOM 2252 N N . TYR A 1 282 ? 6.944 -7.635 -23.397 1.00 40.56 282 TYR A N 1
ATOM 2253 C CA . TYR A 1 282 ? 6.642 -6.801 -22.232 1.00 40.56 282 TYR A CA 1
ATOM 2254 C C . TYR A 1 282 ? 6.416 -5.319 -22.596 1.00 40.56 282 TYR A C 1
ATOM 2256 O O . TYR A 1 282 ? 5.492 -4.681 -22.101 1.00 40.56 282 TYR A O 1
ATOM 2264 N N . CYS A 1 283 ? 7.162 -4.779 -23.568 1.00 42.78 283 CYS A N 1
ATOM 2265 C CA . CYS A 1 283 ? 6.971 -3.401 -24.048 1.00 42.78 283 CYS A CA 1
ATOM 2266 C C . CYS A 1 283 ? 5.622 -3.146 -24.752 1.00 42.78 283 CYS A C 1
ATOM 2268 O O . CYS A 1 283 ? 5.281 -1.989 -24.996 1.00 42.78 283 CYS A O 1
ATOM 2270 N N . GLN A 1 284 ? 4.866 -4.190 -25.110 1.00 42.31 284 GLN A N 1
ATOM 2271 C CA . GLN A 1 284 ? 3.605 -4.060 -25.849 1.00 42.31 284 GLN A CA 1
ATOM 2272 C C . GLN A 1 284 ? 2.353 -4.154 -24.964 1.00 42.31 284 GLN A C 1
ATOM 2274 O O . GLN A 1 284 ? 1.270 -3.832 -25.448 1.00 42.31 284 GLN A O 1
ATOM 2279 N N . THR A 1 285 ? 2.474 -4.561 -23.694 1.00 45.28 285 THR A N 1
ATOM 2280 C CA . THR A 1 285 ? 1.315 -4.913 -22.851 1.00 45.28 285 THR A CA 1
ATOM 2281 C C . THR A 1 285 ? 1.283 -4.274 -21.466 1.00 45.28 285 THR A C 1
ATOM 2283 O O . THR A 1 285 ? 0.408 -4.651 -20.698 1.00 45.28 285 THR A O 1
ATOM 2286 N N . ASN A 1 286 ? 2.149 -3.301 -21.142 1.00 40.66 286 ASN A N 1
ATOM 2287 C CA . ASN A 1 286 ? 2.117 -2.593 -19.849 1.00 40.66 286 ASN A CA 1
ATOM 2288 C C . ASN A 1 286 ? 0.871 -1.702 -19.705 1.00 40.66 286 ASN A C 1
ATOM 2290 O O . ASN A 1 286 ? 0.911 -0.472 -19.765 1.00 40.66 286 ASN A O 1
ATOM 2294 N N . ASP A 1 287 ? -0.255 -2.369 -19.521 1.00 43.38 287 ASP A N 1
ATOM 2295 C CA . ASP A 1 287 ? -1.508 -1.847 -19.050 1.00 43.38 287 ASP A CA 1
ATOM 2296 C C . ASP A 1 287 ? -1.562 -2.155 -17.548 1.00 43.38 287 ASP A C 1
ATOM 2298 O O . ASP A 1 287 ? -1.361 -3.286 -17.100 1.00 43.38 287 ASP A O 1
ATOM 2302 N N . MET A 1 288 ? -1.859 -1.132 -16.745 1.00 44.44 288 MET A N 1
ATOM 2303 C CA . MET A 1 288 ? -2.062 -1.228 -15.287 1.00 44.44 288 MET A CA 1
ATOM 2304 C C . MET A 1 288 ? -3.187 -2.222 -14.913 1.00 44.44 288 MET A C 1
ATOM 2306 O O . MET A 1 288 ? -3.496 -2.415 -13.738 1.00 44.44 288 MET A O 1
ATOM 2310 N N . SER A 1 289 ? -3.833 -2.828 -15.912 1.00 52.78 289 SER A N 1
ATOM 2311 C CA . SER A 1 289 ? -4.774 -3.931 -15.812 1.00 52.78 289 SER A CA 1
ATOM 2312 C C . SER A 1 289 ? -4.172 -5.241 -15.306 1.00 52.78 289 SER A C 1
ATOM 2314 O O . SER A 1 289 ? -4.950 -6.071 -14.856 1.00 52.78 289 SER A O 1
ATOM 2316 N N . GLU A 1 290 ? -2.855 -5.476 -15.366 1.00 57.16 290 GLU A N 1
ATOM 2317 C CA . GLU A 1 290 ? -2.290 -6.792 -14.999 1.00 57.16 290 GLU A CA 1
ATOM 2318 C C . GLU A 1 290 ? -2.233 -7.041 -13.485 1.00 57.16 290 GLU A C 1
ATOM 2320 O O . GLU A 1 290 ? -2.741 -8.068 -13.033 1.00 57.16 290 GLU A O 1
ATOM 2325 N N . LEU A 1 291 ? -1.746 -6.088 -12.673 1.00 51.94 291 LEU A N 1
ATOM 2326 C CA . LEU A 1 291 ? -1.908 -6.163 -11.210 1.00 51.94 291 LEU A CA 1
ATOM 2327 C C . LEU A 1 291 ? -3.389 -6.247 -10.858 1.00 51.94 291 LEU A C 1
ATOM 2329 O O . LEU A 1 291 ? -3.797 -7.021 -9.993 1.00 51.94 291 LEU A O 1
ATOM 2333 N N . GLY A 1 292 ? -4.207 -5.458 -11.556 1.00 57.34 292 GLY A N 1
ATOM 2334 C CA . GLY A 1 292 ? -5.635 -5.509 -11.353 1.00 57.34 292 GLY A CA 1
ATOM 2335 C C . GLY A 1 292 ? -6.227 -6.887 -11.660 1.00 57.34 292 GLY A C 1
ATOM 2336 O O . GLY A 1 292 ? -7.064 -7.382 -10.909 1.00 57.34 292 GLY A O 1
ATOM 2337 N N . GLY A 1 293 ? -5.730 -7.539 -12.707 1.00 60.47 293 GLY A N 1
ATOM 2338 C CA . GLY A 1 293 ? -6.051 -8.900 -13.107 1.00 60.47 293 GLY A CA 1
ATOM 2339 C C . GLY A 1 293 ? -5.626 -9.925 -12.064 1.00 60.47 293 GLY A C 1
ATOM 2340 O O . GLY A 1 293 ? -6.463 -10.719 -11.658 1.00 60.47 293 GLY A O 1
ATOM 2341 N N . LEU A 1 294 ? -4.391 -9.862 -11.557 1.00 66.56 294 LEU A N 1
ATOM 2342 C CA . LEU A 1 294 ? -3.908 -10.756 -10.496 1.00 66.56 294 LEU A CA 1
ATOM 2343 C C . LEU A 1 294 ? -4.698 -10.591 -9.201 1.00 66.56 294 LEU A C 1
ATOM 2345 O O . LEU A 1 294 ? -5.099 -11.573 -8.580 1.00 66.56 294 LEU A O 1
ATOM 2349 N N . VAL A 1 295 ? -4.955 -9.345 -8.799 1.00 66.94 295 VAL A N 1
ATOM 2350 C CA . VAL A 1 295 ? -5.775 -9.044 -7.626 1.00 66.94 295 VAL A CA 1
ATOM 2351 C C . VAL A 1 295 ? -7.191 -9.577 -7.834 1.00 66.94 295 VAL A C 1
ATOM 2353 O O . VAL A 1 295 ? -7.737 -10.193 -6.927 1.00 66.94 295 VAL A O 1
ATOM 2356 N N . LEU A 1 296 ? -7.793 -9.379 -9.010 1.00 63.00 296 LEU A N 1
ATOM 2357 C CA . LEU A 1 296 ? -9.124 -9.898 -9.334 1.00 63.00 296 LEU A CA 1
ATOM 2358 C C . LEU A 1 296 ? -9.165 -11.421 -9.407 1.00 63.00 296 LEU A C 1
ATOM 2360 O O . LEU A 1 296 ? -10.163 -11.999 -8.998 1.00 63.00 296 LEU A O 1
ATOM 2364 N N . GLU A 1 297 ? -8.125 -12.063 -9.928 1.00 76.38 297 GLU A N 1
ATOM 2365 C CA . GLU A 1 297 ? -8.025 -13.513 -10.050 1.00 76.38 297 GLU A CA 1
ATOM 2366 C C . GLU A 1 297 ? -7.862 -14.159 -8.675 1.00 76.38 297 GLU A C 1
ATOM 2368 O O . GLU A 1 297 ? -8.620 -15.063 -8.326 1.00 76.38 297 GLU A O 1
ATOM 2373 N N . HIS A 1 298 ? -6.944 -13.641 -7.858 1.00 72.62 298 HIS A N 1
ATOM 2374 C CA . HIS A 1 298 ? -6.691 -14.154 -6.516 1.00 72.62 298 HIS A CA 1
ATOM 2375 C C . HIS A 1 298 ? -7.853 -13.881 -5.556 1.00 72.62 298 HIS A C 1
ATOM 2377 O O . HIS A 1 298 ? -8.192 -14.709 -4.712 1.00 72.62 298 HIS A O 1
ATOM 2383 N N . HIS A 1 299 ? -8.499 -12.725 -5.705 1.00 74.56 299 HIS A N 1
ATOM 2384 C CA . HIS A 1 299 ? -9.656 -12.330 -4.908 1.00 74.56 299 HIS A CA 1
ATOM 2385 C C . HIS A 1 299 ? -10.989 -12.642 -5.585 1.00 74.56 299 HIS A C 1
ATOM 2387 O O . HIS A 1 299 ? -12.032 -12.135 -5.154 1.00 74.56 299 HIS A O 1
ATOM 2393 N N . ARG A 1 300 ? -10.989 -13.457 -6.644 1.00 72.25 300 ARG A N 1
ATOM 2394 C CA . ARG A 1 300 ? -12.234 -13.959 -7.208 1.00 72.25 300 ARG A CA 1
ATOM 2395 C C . ARG A 1 300 ? -12.856 -14.846 -6.135 1.00 72.25 300 ARG A C 1
ATOM 2397 O O . ARG A 1 300 ? -12.183 -15.776 -5.687 1.00 72.25 300 ARG A O 1
ATOM 2404 N N . PRO A 1 301 ? -14.102 -14.592 -5.697 1.00 56.22 301 PRO A N 1
ATOM 2405 C CA . PRO A 1 301 ? -14.775 -15.544 -4.832 1.00 56.22 301 PRO A CA 1
ATOM 2406 C C . PRO A 1 301 ? -14.731 -16.885 -5.557 1.00 56.22 301 PRO A C 1
ATOM 2408 O O . PRO A 1 301 ? -15.137 -16.971 -6.722 1.00 56.22 301 PRO A O 1
ATOM 2411 N N . SER A 1 302 ? -14.149 -17.900 -4.915 1.00 59.09 302 SER A N 1
ATOM 2412 C CA . SER A 1 302 ? -14.176 -19.255 -5.440 1.00 59.09 302 SER A CA 1
ATOM 2413 C C . SER A 1 302 ? -15.639 -19.558 -5.706 1.00 59.09 302 SER A C 1
ATOM 2415 O O . SER A 1 302 ? -16.449 -19.553 -4.778 1.00 59.09 302 SER A O 1
ATOM 2417 N N . SER A 1 303 ? -15.996 -19.707 -6.988 1.00 47.00 303 SER A N 1
ATOM 2418 C CA . SER A 1 303 ? -17.357 -20.066 -7.380 1.00 47.00 303 SER A CA 1
ATOM 2419 C C . SER A 1 303 ? -17.744 -21.229 -6.477 1.00 47.00 303 SER A C 1
ATOM 2421 O O . SER A 1 303 ? -16.980 -22.203 -6.469 1.00 47.00 303 SER A O 1
ATOM 2423 N N . PRO A 1 304 ? -18.817 -21.132 -5.668 1.00 48.72 304 PRO A N 1
ATOM 2424 C CA . PRO A 1 304 ? -19.203 -22.241 -4.820 1.00 48.72 304 PRO A CA 1
ATOM 2425 C C . PRO A 1 304 ? -19.308 -23.439 -5.750 1.00 48.72 304 PRO A C 1
ATOM 2427 O O . PRO A 1 304 ? -20.047 -23.403 -6.739 1.00 48.72 304 PRO A O 1
ATOM 2430 N N . SER A 1 305 ? -18.465 -24.445 -5.510 1.00 47.66 305 SER A N 1
ATOM 2431 C CA . SER A 1 305 ? -18.543 -25.700 -6.237 1.00 47.66 305 SER A CA 1
ATOM 2432 C C . SER A 1 305 ? -20.011 -26.099 -6.205 1.00 47.66 305 SER A C 1
ATOM 2434 O O . SER A 1 305 ? -20.629 -26.075 -5.144 1.00 47.66 305 SER A O 1
ATOM 2436 N N . PHE A 1 306 ? -20.605 -26.419 -7.355 1.00 45.56 306 PHE A N 1
ATOM 2437 C CA . PHE A 1 306 ? -22.032 -26.755 -7.458 1.00 45.56 306 PHE A CA 1
ATOM 2438 C C . PHE A 1 306 ? -22.452 -27.879 -6.478 1.00 45.56 306 PHE A C 1
ATOM 2440 O O . PHE A 1 306 ? -23.633 -28.061 -6.185 1.00 45.56 306 PHE A O 1
ATOM 2447 N N . LYS A 1 307 ? -21.475 -28.618 -5.933 1.00 53.56 307 LYS A N 1
ATOM 2448 C CA . LYS A 1 307 ? -21.639 -29.646 -4.900 1.00 53.56 307 LYS A CA 1
ATOM 2449 C C . LYS A 1 307 ? -21.850 -29.109 -3.474 1.00 53.56 307 LYS A C 1
ATOM 2451 O O . LYS A 1 307 ? -22.435 -29.825 -2.673 1.00 53.56 307 LYS A O 1
ATOM 2456 N N . ASP A 1 308 ? -21.455 -27.871 -3.182 1.00 51.47 308 ASP A N 1
ATOM 2457 C CA . ASP A 1 308 ? -21.511 -27.267 -1.839 1.00 51.47 308 ASP A CA 1
ATOM 2458 C C . ASP A 1 308 ? -22.692 -26.293 -1.671 1.00 51.47 308 ASP A C 1
ATOM 2460 O O . ASP A 1 308 ? -22.842 -25.650 -0.632 1.00 51.47 308 ASP A O 1
ATOM 2464 N N . HIS A 1 309 ? -23.561 -26.173 -2.683 1.00 47.25 309 HIS A N 1
ATOM 2465 C CA . HIS A 1 309 ? -24.756 -25.341 -2.581 1.00 47.25 309 HIS A CA 1
ATOM 2466 C C . HIS A 1 309 ? -25.749 -25.993 -1.598 1.00 47.25 309 HIS A C 1
ATOM 2468 O O . HIS A 1 309 ? -26.151 -27.138 -1.822 1.00 47.25 309 HIS A O 1
ATOM 2474 N N . PRO A 1 310 ? -26.244 -25.283 -0.565 1.00 50.91 310 PRO A N 1
ATOM 2475 C CA . PRO A 1 310 ? -27.200 -25.831 0.409 1.00 50.91 310 PRO A CA 1
ATOM 2476 C C . PRO A 1 310 ? -28.545 -26.263 -0.203 1.00 50.91 310 PRO A C 1
ATOM 2478 O O . PRO A 1 310 ? -29.340 -26.911 0.461 1.00 50.91 310 PRO A O 1
ATOM 2481 N N . ALA A 1 311 ? -28.789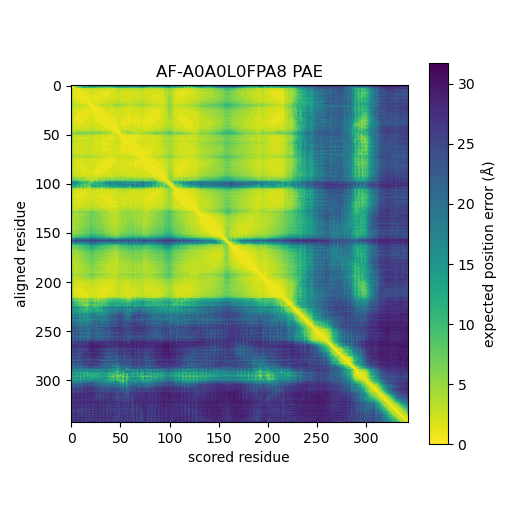 -25.957 -1.482 1.00 53.81 311 ALA A N 1
ATOM 2482 C CA . ALA A 1 311 ? -29.945 -26.434 -2.240 1.00 53.81 311 ALA A CA 1
ATOM 2483 C C . ALA A 1 311 ? -29.803 -27.897 -2.714 1.00 53.81 311 ALA A C 1
ATOM 2485 O O . ALA A 1 311 ? -30.802 -28.520 -3.054 1.00 53.81 311 ALA A O 1
ATOM 2486 N N . ASN A 1 312 ? -28.581 -28.448 -2.724 1.00 47.56 312 ASN A N 1
ATOM 2487 C CA . ASN A 1 312 ? -28.301 -29.840 -3.098 1.00 47.56 312 ASN A CA 1
ATOM 2488 C C . ASN A 1 312 ? -28.148 -30.770 -1.881 1.00 47.56 312 ASN A C 1
ATOM 2490 O O . ASN A 1 312 ? -28.016 -31.981 -2.048 1.00 47.56 312 ASN A O 1
ATOM 2494 N N . GLN A 1 313 ? -28.200 -30.233 -0.657 1.00 46.88 313 GLN A N 1
ATOM 2495 C CA . GLN A 1 313 ? -28.381 -31.036 0.548 1.00 46.88 313 GLN A CA 1
ATOM 2496 C C . GLN A 1 313 ? -29.883 -31.179 0.787 1.00 46.88 313 GLN A C 1
ATOM 2498 O O . GLN A 1 313 ? -30.517 -30.324 1.397 1.00 46.88 313 GLN A O 1
ATOM 2503 N N . SER A 1 314 ? -30.468 -32.252 0.259 1.00 42.03 314 SER A N 1
ATOM 2504 C CA . SER A 1 314 ? -31.851 -32.637 0.531 1.00 42.03 314 SER A CA 1
ATOM 2505 C C . SER A 1 314 ? -32.001 -33.037 2.002 1.00 42.03 314 SER A C 1
ATOM 2507 O O . SER A 1 314 ? -31.958 -34.217 2.350 1.00 42.03 314 SER A O 1
ATOM 2509 N N . THR A 1 315 ? -32.162 -32.059 2.886 1.00 40.34 315 THR A N 1
ATOM 2510 C CA . THR A 1 315 ? -32.743 -32.273 4.206 1.00 40.34 315 THR A CA 1
ATOM 2511 C C . THR A 1 315 ? -34.257 -32.319 4.038 1.00 40.34 315 THR A C 1
ATOM 2513 O O . THR A 1 315 ? -34.932 -31.302 3.901 1.00 40.34 315 THR A O 1
ATOM 2516 N N . SER A 1 316 ? -34.804 -33.534 4.018 1.00 42.16 316 SER A N 1
ATOM 2517 C CA . SER A 1 316 ? -36.225 -33.768 4.257 1.00 42.16 316 SER A CA 1
ATOM 2518 C C . SER A 1 316 ? -36.545 -33.327 5.688 1.00 42.16 316 SER A C 1
ATOM 2520 O O . SER A 1 316 ? -36.336 -34.077 6.640 1.00 42.16 316 SER A O 1
ATOM 2522 N N . VAL A 1 317 ? -36.985 -32.080 5.842 1.00 37.41 317 VAL A N 1
ATOM 2523 C CA . VAL A 1 317 ? -37.565 -31.568 7.083 1.00 37.41 317 VAL A CA 1
ATOM 2524 C C . VAL A 1 317 ? -39.075 -31.561 6.898 1.00 37.41 317 VAL A C 1
ATOM 2526 O O . VAL A 1 317 ? -39.608 -30.757 6.135 1.00 37.41 317 VAL A O 1
ATOM 2529 N N . ASP A 1 318 ? -39.759 -32.464 7.597 1.00 42.41 318 ASP A N 1
ATOM 2530 C CA . ASP A 1 318 ? -41.210 -32.426 7.746 1.00 42.41 318 ASP A CA 1
ATOM 2531 C C . ASP A 1 318 ? -41.600 -31.160 8.518 1.00 42.41 318 ASP A C 1
ATOM 2533 O O . ASP A 1 318 ? -41.321 -31.015 9.711 1.00 42.41 318 ASP A O 1
ATOM 2537 N N . VAL A 1 319 ? -42.240 -30.217 7.825 1.00 35.06 319 VAL A N 1
ATOM 2538 C CA . VAL A 1 319 ? -42.802 -29.005 8.427 1.00 35.06 319 VAL A CA 1
ATOM 2539 C C . VAL A 1 319 ? -44.297 -29.233 8.677 1.00 35.06 319 VAL A C 1
ATOM 2541 O O . VAL A 1 319 ? -45.046 -29.425 7.716 1.00 35.06 319 VAL A O 1
ATOM 2544 N N . PRO A 1 320 ? -44.784 -29.162 9.931 1.00 39.53 320 PRO A N 1
ATOM 2545 C CA . PRO A 1 320 ? -46.211 -29.159 10.200 1.00 39.53 320 PRO A CA 1
ATOM 2546 C C . PRO A 1 320 ? -46.816 -27.825 9.753 1.00 39.53 320 PRO A C 1
ATOM 2548 O O . PRO A 1 320 ? -46.445 -26.748 10.224 1.00 39.53 320 PRO A O 1
ATOM 2551 N N . THR A 1 321 ? -47.780 -27.903 8.839 1.00 39.25 321 THR A N 1
ATOM 2552 C CA . THR A 1 321 ? -48.574 -26.773 8.355 1.00 39.25 321 THR A CA 1
ATOM 2553 C C . THR A 1 321 ? -49.393 -26.164 9.488 1.00 39.25 321 THR A C 1
ATOM 2555 O O . THR A 1 321 ? -50.405 -26.733 9.896 1.00 39.25 321 THR A O 1
ATOM 2558 N N . ASN A 1 322 ? -49.001 -24.979 9.957 1.00 38.00 322 ASN A N 1
ATOM 2559 C CA . ASN A 1 322 ? -49.828 -24.163 10.838 1.00 38.00 322 ASN A CA 1
ATOM 2560 C C . ASN A 1 322 ? -50.238 -22.879 10.103 1.00 38.00 322 ASN A C 1
ATOM 2562 O O . ASN A 1 322 ? -49.409 -22.016 9.810 1.00 38.00 322 ASN A O 1
ATOM 2566 N N . LYS A 1 323 ? -51.528 -22.791 9.755 1.00 49.38 323 LYS A N 1
ATOM 2567 C CA . LYS A 1 323 ? -52.158 -21.625 9.118 1.00 49.38 323 LYS A CA 1
ATOM 2568 C C . LYS A 1 323 ? -52.039 -20.414 10.048 1.00 49.38 323 LYS A C 1
ATOM 2570 O O . LYS A 1 323 ? -52.554 -20.451 11.161 1.00 49.38 323 LYS A O 1
ATOM 2575 N N . LYS A 1 324 ? -51.426 -19.328 9.574 1.00 42.41 324 LYS A N 1
ATOM 2576 C CA . LYS A 1 324 ? -51.534 -17.999 10.192 1.00 42.41 324 LYS A CA 1
ATOM 2577 C C . LYS A 1 324 ? -52.232 -17.034 9.241 1.00 42.41 324 LYS A C 1
ATOM 2579 O O . LYS A 1 324 ? -51.935 -16.988 8.050 1.00 42.41 324 LYS A O 1
ATOM 2584 N N . GLU A 1 325 ? -53.193 -16.320 9.811 1.00 47.59 325 GLU A N 1
ATOM 2585 C CA . GLU A 1 325 ? -54.049 -15.316 9.186 1.00 47.59 325 GLU A CA 1
ATOM 2586 C C . GLU A 1 325 ? -53.269 -14.067 8.735 1.00 47.59 325 GLU A C 1
ATOM 2588 O O . GLU A 1 325 ? -52.225 -13.743 9.311 1.00 47.59 325 GLU A O 1
ATOM 2593 N N . PRO A 1 326 ? -53.770 -13.337 7.721 1.00 44.12 326 PRO A N 1
ATOM 2594 C CA . PRO A 1 326 ? -53.111 -12.148 7.200 1.00 44.12 326 PRO A CA 1
ATOM 2595 C C . PRO A 1 326 ? -53.217 -10.957 8.164 1.00 44.12 326 PRO A C 1
ATOM 2597 O O . PRO A 1 326 ? -54.303 -10.498 8.522 1.00 44.12 326 PRO A O 1
ATOM 2600 N N . VAL A 1 327 ? -52.056 -10.413 8.528 1.00 50.66 327 VAL A N 1
ATOM 2601 C CA . VAL A 1 327 ? -51.904 -9.159 9.276 1.00 50.66 327 VAL A CA 1
ATOM 2602 C C . VAL A 1 327 ? -52.278 -7.977 8.374 1.00 50.66 327 VAL A C 1
ATOM 2604 O O . VAL A 1 327 ? -51.727 -7.809 7.287 1.00 50.66 327 VAL A O 1
ATOM 2607 N N . LYS A 1 328 ? -53.217 -7.140 8.832 1.00 47.19 328 LYS A N 1
ATOM 2608 C CA . LYS A 1 328 ? -53.620 -5.892 8.165 1.00 47.19 328 LYS A CA 1
ATOM 2609 C C . LYS A 1 328 ? -52.502 -4.847 8.255 1.00 47.19 328 LYS A C 1
ATOM 2611 O O . LYS A 1 328 ? -52.117 -4.443 9.350 1.00 47.19 328 LYS A O 1
ATOM 2616 N N . LEU A 1 329 ? -52.031 -4.375 7.100 1.00 42.88 329 LEU A N 1
ATOM 2617 C CA . LEU A 1 329 ? -51.151 -3.212 6.973 1.00 42.88 329 LEU A CA 1
ATOM 2618 C C . LEU A 1 329 ? -51.908 -1.927 7.342 1.00 42.88 329 LEU A C 1
ATOM 2620 O O . LEU A 1 329 ? -52.866 -1.545 6.672 1.00 42.88 329 LEU A O 1
ATOM 2624 N N . VAL A 1 330 ? -51.450 -1.247 8.393 1.00 52.34 330 VAL A N 1
ATOM 2625 C CA . VAL A 1 330 ? -51.856 0.122 8.733 1.00 52.34 330 VAL A CA 1
ATOM 2626 C C . VAL A 1 330 ? -50.966 1.086 7.945 1.00 52.34 330 VAL A C 1
ATOM 2628 O O . VAL A 1 330 ? -49.763 1.162 8.181 1.00 52.34 330 VAL A O 1
ATOM 2631 N N . GLN A 1 331 ? -51.556 1.814 6.995 1.00 43.19 331 GLN A N 1
ATOM 2632 C CA . GLN A 1 331 ? -50.910 2.933 6.304 1.00 43.19 331 GLN A CA 1
ATOM 2633 C C . GLN A 1 331 ? -50.728 4.107 7.277 1.00 43.19 331 GLN A C 1
ATOM 2635 O O . GLN A 1 331 ? -51.705 4.704 7.723 1.00 43.19 331 GLN A O 1
ATOM 2640 N N . GLN A 1 332 ? -49.480 4.465 7.583 1.00 45.56 332 GLN A N 1
ATOM 2641 C CA . GLN A 1 332 ? -49.147 5.753 8.195 1.00 45.56 332 GLN A CA 1
ATOM 2642 C C . GLN A 1 332 ? -48.846 6.776 7.094 1.00 45.56 332 GLN A C 1
ATOM 2644 O O . GLN A 1 332 ? -47.948 6.580 6.277 1.00 45.56 332 GLN A O 1
ATOM 2649 N N . GLN A 1 333 ? -49.619 7.864 7.074 1.00 45.66 333 GLN A N 1
ATOM 2650 C CA . GLN A 1 333 ? -49.380 9.026 6.218 1.00 45.66 333 GLN A CA 1
ATOM 2651 C C . GLN A 1 333 ? -48.169 9.847 6.704 1.00 45.66 333 GLN A C 1
ATOM 2653 O O . GLN A 1 333 ? -47.942 9.945 7.915 1.00 45.66 333 GLN A O 1
ATOM 2658 N N . PRO A 1 334 ? -47.413 10.482 5.790 1.00 46.09 334 PRO A N 1
ATOM 2659 C CA . PRO A 1 334 ? -46.266 11.308 6.146 1.00 46.09 334 PRO A CA 1
ATOM 2660 C C . PRO A 1 334 ? -46.705 12.678 6.689 1.00 46.09 334 PRO A C 1
ATOM 2662 O O . PRO A 1 334 ? -47.501 13.386 6.078 1.00 46.09 334 PRO A O 1
ATOM 2665 N N . LYS A 1 335 ? -46.147 13.066 7.843 1.00 47.66 335 LYS A N 1
ATOM 2666 C CA . LYS A 1 335 ? -46.255 14.418 8.413 1.00 47.66 335 LYS A CA 1
ATOM 2667 C C . LYS A 1 335 ? -45.281 15.361 7.701 1.00 47.66 335 LYS A C 1
ATOM 2669 O O . LYS A 1 335 ? -44.068 15.210 7.843 1.00 47.66 335 LYS A O 1
ATOM 2674 N N . GLU A 1 336 ? -45.814 16.353 6.998 1.00 45.69 336 GLU A N 1
ATOM 2675 C CA . GLU A 1 336 ? -45.062 17.501 6.485 1.00 45.69 336 GLU A CA 1
ATOM 2676 C C . GLU A 1 336 ? -44.466 18.316 7.647 1.00 45.69 336 GLU A C 1
ATOM 2678 O O . GLU A 1 336 ? -45.166 18.686 8.593 1.00 45.69 336 GLU A O 1
ATOM 2683 N N . ARG A 1 337 ? -43.161 18.605 7.588 1.00 47.44 337 ARG A N 1
ATOM 2684 C CA . ARG A 1 337 ? -42.503 19.590 8.457 1.00 47.44 337 ARG A CA 1
ATOM 2685 C C . ARG A 1 337 ? -42.263 20.865 7.656 1.00 47.44 337 ARG A C 1
ATOM 2687 O O . ARG A 1 337 ? -41.467 20.868 6.723 1.00 47.44 337 ARG A O 1
ATOM 2694 N N . GLN A 1 338 ? -42.940 21.940 8.047 1.00 45.34 338 GLN A N 1
ATOM 2695 C CA . GLN A 1 338 ? -42.652 23.299 7.596 1.00 45.34 338 GLN A CA 1
ATOM 2696 C C . GLN A 1 338 ? -41.353 23.796 8.252 1.00 45.34 338 GLN A C 1
ATOM 2698 O O . GLN A 1 338 ? -41.226 23.784 9.476 1.00 45.34 338 GLN A O 1
ATOM 2703 N N . CYS A 1 339 ? -40.389 24.229 7.436 1.00 44.44 339 CYS A N 1
ATOM 2704 C CA . CYS A 1 339 ? -39.208 24.966 7.881 1.00 44.44 339 CYS A CA 1
ATOM 2705 C C . CYS A 1 339 ? -39.510 26.467 7.842 1.00 44.44 339 CYS A C 1
ATOM 2707 O O . CYS A 1 339 ? -39.601 27.063 6.769 1.00 44.44 339 CYS A O 1
ATOM 2709 N N . THR A 1 340 ? -39.641 27.078 9.016 1.00 49.91 340 THR A N 1
ATOM 2710 C CA . THR A 1 340 ? -39.711 28.533 9.183 1.00 49.91 340 THR A CA 1
ATOM 2711 C C . THR A 1 340 ? -38.295 29.106 9.144 1.00 49.91 340 THR A C 1
ATOM 2713 O O . THR A 1 340 ? -37.479 28.811 10.014 1.00 49.91 340 THR A O 1
ATOM 2716 N N . ILE A 1 341 ? -38.001 29.915 8.127 1.00 49.22 341 ILE A N 1
ATOM 2717 C CA . ILE A 1 341 ? -36.777 30.717 8.029 1.00 49.22 341 ILE A CA 1
ATOM 2718 C C . ILE A 1 341 ? -37.037 32.032 8.773 1.00 49.22 341 ILE A C 1
ATOM 2720 O O . ILE A 1 341 ? -37.904 32.804 8.362 1.00 49.22 341 ILE A O 1
ATOM 2724 N N . LEU A 1 342 ? -36.305 32.286 9.859 1.00 49.41 342 LEU A N 1
ATOM 2725 C CA . LEU A 1 342 ? -36.218 33.609 10.482 1.00 49.41 342 LEU A CA 1
ATOM 2726 C C . LEU A 1 342 ? -34.955 34.314 9.971 1.00 49.41 342 LEU A C 1
ATOM 2728 O O . LEU A 1 342 ? -33.893 33.698 9.891 1.00 49.41 342 LEU A O 1
ATOM 2732 N N . ARG A 1 343 ? -35.146 35.571 9.556 1.00 54.81 343 ARG A N 1
ATOM 2733 C CA . ARG A 1 343 ? -34.137 36.504 9.036 1.00 54.81 343 ARG A CA 1
ATOM 2734 C C . ARG A 1 343 ? -33.257 37.077 10.132 1.00 54.81 343 ARG A C 1
ATOM 2736 O O . ARG A 1 343 ? -33.796 37.291 11.241 1.00 54.81 343 ARG A O 1
#

InterPro domains:
  IPR021134 Bestrophin-like [PF01062] (13-216)

Mean predicted aligned error: 14.07 Å

Nearest PDB structures (foldseek):
  8uev-assembly1_1L  TM=1.521E-01  e=5.723E+00  Sus scrofa

Sequence (343 aa):
MISMGGTVINITSLCVATFRGPKANARAMQMARYGNALTHQCFYSISKVDNIDYLVHKNMITDEEGQLIRNFRGKKTNLIASWLLDTLEMARHEQMAADDNCGVDAQETMEMIFIIRGKASKLQELQKLPPPLSYYHFLVVTLYSWLLLLAYSTPYLPERNSRVWLSFLCYFVVLFSYMGLIATAFAHVDPWGTDTSDIDVLTRLDGTLRQSQLICEDKFHAAKRDLEPPTTPFNSEILENPALKYRTVAEEEQAQEAKENHNNLPSILQVLRKRSTLVDKYCQTNDMSELGGLVLEHHRPSSPSFKDHPANQSTSVDVPTNKKEPVKLVQQQPKERQCTILR

Organism: NCBI:txid667725

Radius of gyration: 31.06 Å; Cα contacts (8 Å, |Δi|>4): 221; chains: 1; bounding box: 101×70×73 Å

Solvent-accessible surface area (backbone atoms only — not comparable to full-atom values): 20667 Å² total; per-residue (Å²): 136,85,53,56,50,59,48,38,40,50,46,28,53,49,34,58,72,58,49,59,69,98,57,20,65,63,51,25,46,50,45,32,23,32,41,46,43,29,54,51,49,41,52,27,63,69,28,74,37,89,64,56,65,41,38,34,74,70,64,33,40,50,70,67,55,42,51,52,53,71,70,47,89,65,66,60,47,58,56,37,50,48,52,42,52,51,49,52,51,50,50,52,54,56,27,55,76,72,38,95,81,62,78,65,78,54,61,66,53,50,51,50,52,50,49,45,51,51,51,46,50,52,54,54,47,51,69,74,56,60,80,57,68,67,58,54,51,50,53,52,52,53,51,52,52,50,52,49,52,50,60,64,51,62,80,67,67,88,67,64,90,90,48,58,68,56,59,52,50,52,49,52,53,52,50,52,50,52,52,49,51,51,52,53,50,59,60,59,73,54,46,62,45,82,54,94,84,27,55,66,58,63,64,50,51,53,51,36,48,52,50,35,52,52,56,65,35,65,87,61,33,76,92,66,49,88,63,73,74,76,84,65,60,80,64,57,63,67,75,67,42,66,71,67,67,47,49,62,54,54,54,49,52,52,58,47,53,59,63,65,61,72,77,74,86,85,62,79,74,68,63,61,75,74,52,67,74,54,55,68,56,51,76,75,60,85,49,71,58,52,36,21,44,52,53,48,60,74,50,44,77,76,72,75,53,84,84,74,41,75,86,72,57,84,74,90,71,90,74,83,89,73,91,76,82,88,82,82,84,80,85,80,80,86,82,87,79,86,84,83,86,82,132

pLDDT: mean 77.6, std 20.05, range [35.06, 98.5]

Foldseek 3Di:
DPCLLVLLLVLLLLQLQQFDDPCSLVLSVLSSLLSLVLLVLLVCLLLVADPLVLSCVLVSDPPVVSVVLVPDPDSSSVVSLVSNVVSLVVSQVVVCVVDVPRGGPSVVSNVSSVVSSVVSVVSSVCSVDQDPPVVVVVVVCVVVVVLVVLVVCLVVPDDDPPCSVVSVVVNVVVVCVVVVVVVVVVCPSDLLAPDPNHDPSVCSSVVSSVSSVVCSDLCNRPVNPPDDDPPDDPVPCVVPDVVVVCVVVVVVVVVVVVVVVPPDDDDPPVVVPPCPVVVVVVVVDPDSCRSNVVCCVVSVPPPPDPCNPVVPPPDPDDDDDDDDDDDDDDDDDDDDDDDDDDD